Protein AF-A0AA35QXD5-F1 (afdb_monomer_lite)

Secondary structure (DSSP, 8-state):
-HHHHHTT------S--S-HHHHHTPPP-PBPSHHHHTTPPPPSSS--B--EEEE--SS--EEEETTEEEE--EEEE-GGG-----------SS----------S-HHHHHHHHHHHHHHHHHHHH--HHHHHHHHHHH----SHHHHHHHHHHHHHHHHHHHHHH-HHHHHHHTS--HHHHHHHHHHHHHHHHHHHHHHHHHHTT-

pLDDT: mean 84.8, std 16.17, range [37.16, 97.44]

Organism: Geodia barretti (NCBI:txid519541)

Foldseek 3Di:
DVVCVVVVHDDDDDPDDDDPVVVVPDDAFDADCVCVVVVHDADPPDGNGDQWDKDADPDFDWDQDPVGIDTPIDTDGDPVNPPPPPLDDPPPPDPDDDDPDDDDDCPVVVVLVSLLVVLLVQLLVLQDPVLLVVLCVVQPDDDDPVSLLVSLVSSLVVSQVVSCVVPVVSCVVNVHHDPVSSVVSSVSSSVSSVVVVVVVVVVVVVD

Radius of gyration: 24.98 Å; chains: 1; bounding box: 57×48×64 Å

Structure (mmCIF, N/CA/C/O backbone):
data_AF-A0AA35QXD5-F1
#
_entry.id   AF-A0AA35QXD5-F1
#
loop_
_atom_site.group_PDB
_atom_site.id
_atom_site.type_symbol
_atom_sit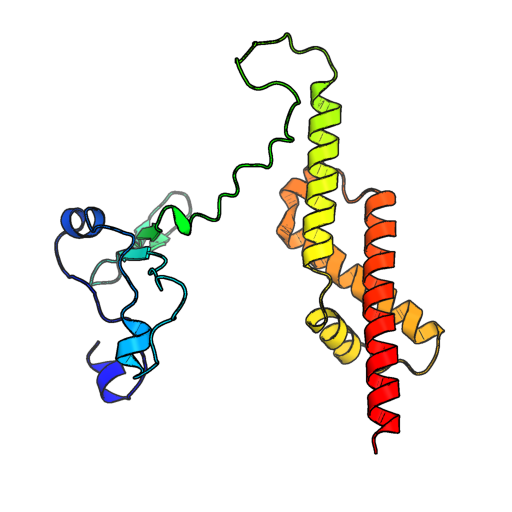e.label_atom_id
_atom_site.label_alt_id
_atom_site.label_comp_id
_atom_site.label_asym_id
_atom_site.label_entity_id
_atom_site.label_seq_id
_atom_site.pdbx_PDB_ins_code
_atom_site.Cartn_x
_atom_site.Cartn_y
_atom_site.Cartn_z
_atom_site.occupancy
_atom_site.B_iso_or_equiv
_atom_site.auth_seq_id
_atom_site.auth_comp_id
_atom_site.auth_asym_id
_atom_site.auth_atom_id
_atom_site.pdbx_PDB_model_num
ATOM 1 N N . MET A 1 1 ? -29.863 -1.097 -2.111 1.00 65.00 1 MET A N 1
ATOM 2 C CA . MET A 1 1 ? -29.350 -2.474 -2.298 1.00 65.00 1 MET A CA 1
ATOM 3 C C . MET A 1 1 ? -30.109 -3.272 -3.346 1.00 65.00 1 MET A C 1
ATOM 5 O O . MET A 1 1 ? -29.472 -4.048 -4.037 1.00 65.00 1 MET A O 1
ATOM 9 N N . GLN A 1 2 ? -31.410 -3.034 -3.548 1.00 82.94 2 GLN A N 1
ATOM 10 C CA . GLN A 1 2 ? -32.165 -3.667 -4.641 1.00 82.94 2 GLN A CA 1
ATOM 11 C C . GLN A 1 2 ? -31.579 -3.403 -6.041 1.00 82.94 2 GLN A C 1
ATOM 13 O O . GLN A 1 2 ? -31.716 -4.248 -6.913 1.00 82.94 2 GLN A O 1
ATOM 18 N N . LEU A 1 3 ? -30.895 -2.269 -6.249 1.00 91.62 3 LEU A N 1
ATOM 19 C CA . LEU A 1 3 ? -30.258 -1.941 -7.528 1.00 91.62 3 LEU A CA 1
ATOM 20 C C . LEU A 1 3 ? -29.199 -2.977 -7.937 1.00 91.62 3 LEU A C 1
ATOM 22 O O . LEU A 1 3 ? -29.366 -3.612 -8.967 1.00 91.62 3 LEU A O 1
ATOM 26 N N . PHE A 1 4 ? -28.161 -3.187 -7.118 1.00 92.31 4 PHE A N 1
ATOM 27 C CA . PHE A 1 4 ? -27.045 -4.087 -7.447 1.00 92.31 4 PHE A CA 1
ATOM 28 C C . PHE A 1 4 ? -27.492 -5.535 -7.658 1.00 92.31 4 PHE A C 1
ATOM 30 O O . PHE A 1 4 ? -27.064 -6.171 -8.613 1.00 92.31 4 PHE A O 1
ATOM 37 N N . SER A 1 5 ? -28.421 -6.018 -6.826 1.00 89.00 5 SER A N 1
ATOM 38 C CA . SER A 1 5 ? -29.005 -7.353 -6.983 1.00 89.00 5 SER A CA 1
ATOM 39 C C . SER A 1 5 ? -29.745 -7.517 -8.317 1.0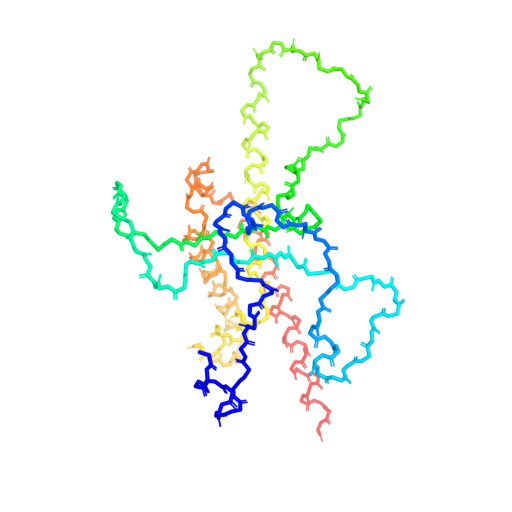0 89.00 5 SER A C 1
ATOM 41 O O . SER A 1 5 ? -29.612 -8.561 -8.945 1.00 89.00 5 SER A O 1
ATOM 43 N N . ARG A 1 6 ? -30.470 -6.492 -8.790 1.00 93.25 6 ARG A N 1
ATOM 44 C CA . ARG A 1 6 ? -31.187 -6.546 -10.077 1.00 93.25 6 ARG A CA 1
ATOM 45 C C . ARG A 1 6 ? -30.258 -6.580 -11.286 1.00 93.25 6 ARG A C 1
ATOM 47 O O . ARG A 1 6 ? -30.602 -7.201 -12.280 1.00 93.25 6 ARG A O 1
ATOM 54 N N . VAL A 1 7 ? -29.113 -5.905 -11.207 1.00 95.75 7 VAL A N 1
ATOM 55 C CA . VAL A 1 7 ? -28.142 -5.833 -12.312 1.00 95.75 7 VAL A CA 1
ATOM 56 C C . VAL A 1 7 ? -27.050 -6.905 -12.226 1.00 95.75 7 VAL A C 1
ATOM 58 O O . VAL A 1 7 ? -26.124 -6.888 -13.027 1.00 95.75 7 VAL A O 1
ATOM 61 N N . GLY A 1 8 ? -27.121 -7.814 -11.248 1.00 91.81 8 GLY A N 1
ATOM 62 C CA . GLY A 1 8 ? -26.118 -8.866 -11.056 1.00 91.81 8 GLY A CA 1
ATOM 63 C C . GLY A 1 8 ? -24.747 -8.358 -10.596 1.00 91.81 8 GLY A C 1
ATOM 64 O O . GLY A 1 8 ? -23.768 -9.095 -10.668 1.00 91.81 8 GLY A O 1
ATOM 65 N N . PHE A 1 9 ? -24.652 -7.116 -10.112 1.00 94.00 9 PHE A N 1
ATOM 66 C CA . PHE A 1 9 ? -23.398 -6.585 -9.581 1.00 94.00 9 PHE A CA 1
ATOM 67 C C . PHE A 1 9 ? -23.135 -7.135 -8.187 1.00 94.00 9 PHE A C 1
ATOM 69 O O . PHE A 1 9 ? -24.025 -7.159 -7.333 1.00 94.00 9 PHE A O 1
ATOM 76 N N . LEU A 1 10 ? -21.883 -7.507 -7.928 1.00 92.62 10 LEU A N 1
ATOM 77 C CA . LEU A 1 10 ? -21.443 -7.860 -6.589 1.00 92.62 10 LEU A CA 1
ATOM 78 C C . LEU A 1 10 ? -21.503 -6.633 -5.671 1.00 92.62 10 LEU A C 1
ATOM 80 O O . LEU A 1 10 ? -21.084 -5.536 -6.034 1.00 92.62 10 LEU A O 1
ATOM 84 N N . TYR A 1 11 ? -21.995 -6.829 -4.451 1.00 93.25 11 TYR A N 1
ATOM 85 C CA . TYR A 1 11 ? -22.021 -5.792 -3.428 1.00 93.25 11 TYR A CA 1
ATOM 86 C C . TYR A 1 11 ? -21.826 -6.380 -2.030 1.00 93.25 11 TYR A C 1
ATOM 88 O O . TYR A 1 11 ? -22.064 -7.568 -1.785 1.00 93.25 11 TYR A O 1
ATOM 96 N N . CYS A 1 12 ? -21.421 -5.516 -1.099 1.00 91.62 12 CYS A N 1
ATOM 97 C CA . CYS A 1 12 ? -21.333 -5.847 0.317 1.00 91.62 12 CYS A CA 1
ATOM 98 C C . CYS A 1 12 ? -22.734 -5.856 0.938 1.00 91.62 12 CYS A C 1
ATOM 100 O O . CYS A 1 12 ? -23.355 -4.804 1.115 1.00 91.62 12 CYS A O 1
ATOM 102 N N . GLU A 1 13 ? -23.228 -7.043 1.271 1.00 91.12 13 GLU A N 1
ATOM 103 C CA . GLU A 1 13 ? -24.460 -7.204 2.039 1.00 91.12 13 GLU A CA 1
ATOM 104 C C . GLU A 1 13 ? -24.243 -6.774 3.499 1.00 91.12 13 GLU A C 1
ATOM 106 O O . GLU A 1 13 ? -23.183 -7.045 4.071 1.00 91.12 13 GLU A O 1
ATOM 111 N N . PRO A 1 14 ? -25.215 -6.092 4.130 1.00 92.75 14 PRO A N 1
ATOM 112 C CA . PRO A 1 14 ? -25.112 -5.715 5.525 1.00 92.75 14 PRO A CA 1
ATOM 113 C C . PRO A 1 14 ? -25.150 -6.975 6.379 1.00 92.75 14 PRO A C 1
ATOM 115 O O . PRO A 1 14 ? -26.089 -7.763 6.311 1.00 92.75 14 PRO A O 1
ATOM 118 N N . LEU A 1 15 ? -24.143 -7.124 7.232 1.00 93.25 15 LEU A N 1
ATOM 119 C CA . LEU A 1 15 ? -24.097 -8.215 8.201 1.00 93.25 15 LEU A CA 1
ATOM 120 C C . LEU A 1 15 ? -25.205 -8.078 9.253 1.00 93.25 15 LEU A C 1
ATOM 122 O O . LEU A 1 15 ? -25.772 -9.072 9.696 1.00 93.25 15 LEU A O 1
ATOM 126 N N . LYS A 1 16 ? -25.500 -6.838 9.657 1.00 94.12 16 LYS A N 1
ATOM 127 C CA . LYS A 1 16 ? -26.530 -6.481 10.635 1.00 94.12 16 LYS A CA 1
ATOM 128 C C . LYS A 1 16 ? -26.966 -5.031 10.403 1.00 94.12 16 LYS A C 1
ATOM 130 O O . LYS A 1 16 ? -26.186 -4.219 9.905 1.00 94.12 16 LYS A O 1
ATOM 135 N N . ALA A 1 17 ? -28.199 -4.707 10.777 1.00 95.44 17 ALA A N 1
ATOM 136 C CA . ALA A 1 17 ? -28.695 -3.339 10.887 1.00 95.44 17 ALA A CA 1
ATOM 137 C C . ALA A 1 17 ? -29.253 -3.134 12.301 1.00 95.44 17 ALA A C 1
ATOM 139 O O . ALA A 1 17 ? -29.852 -4.048 12.865 1.00 95.44 17 ALA A O 1
ATOM 140 N N . GLY A 1 18 ? -29.028 -1.963 12.890 1.00 95.94 18 GLY A N 1
ATOM 141 C CA . GLY A 1 18 ? -29.432 -1.672 14.263 1.00 95.94 18 GLY A CA 1
ATOM 142 C C . GLY A 1 18 ? -28.901 -0.325 14.734 1.00 95.94 18 GLY A C 1
ATOM 143 O O . GLY A 1 18 ? -28.533 0.522 13.914 1.00 95.94 18 GLY A O 1
ATOM 144 N N . THR A 1 19 ? -28.853 -0.128 16.050 1.00 96.75 19 THR A N 1
ATOM 145 C CA . THR A 1 19 ? -28.294 1.099 16.625 1.00 96.75 19 THR A CA 1
ATOM 146 C C . THR A 1 19 ? -26.778 1.152 16.427 1.00 96.75 19 THR A C 1
ATOM 148 O O . THR A 1 19 ? -26.123 0.122 16.253 1.00 96.75 19 THR A O 1
ATOM 151 N N . LEU A 1 20 ? -26.194 2.356 16.466 1.00 94.56 20 LEU A N 1
ATOM 152 C CA . LEU A 1 20 ? -24.739 2.509 16.377 1.00 94.56 20 LEU A CA 1
ATOM 153 C C . LEU A 1 20 ? -24.029 1.695 17.467 1.00 94.56 20 LEU A C 1
ATOM 155 O O . LEU A 1 20 ? -23.042 1.027 17.172 1.00 94.56 20 LEU A O 1
ATOM 159 N N . GLN A 1 21 ? -24.567 1.705 18.689 1.00 96.00 21 GLN A N 1
ATOM 160 C CA . GLN A 1 21 ? -24.026 0.948 19.814 1.00 96.00 21 GLN A CA 1
ATOM 161 C C . GLN A 1 21 ? -23.975 -0.551 19.499 1.00 96.00 21 GLN A C 1
ATOM 163 O O . GLN A 1 21 ? -22.916 -1.160 19.618 1.00 96.00 21 GLN A O 1
ATOM 168 N N . ASP A 1 22 ? -25.071 -1.123 18.992 1.00 95.81 22 ASP A N 1
ATOM 169 C CA . ASP A 1 22 ? -25.120 -2.545 18.634 1.00 95.81 22 ASP A CA 1
ATOM 170 C C . ASP A 1 22 ? -24.097 -2.909 17.554 1.00 95.81 22 ASP A C 1
ATOM 172 O O . ASP A 1 22 ? -23.522 -3.997 17.579 1.00 95.81 22 ASP A O 1
ATOM 176 N N . MET A 1 23 ? -23.880 -2.016 16.582 1.00 95.69 23 MET A N 1
ATOM 177 C CA . MET A 1 23 ? -22.913 -2.244 15.504 1.00 95.69 23 MET A CA 1
ATOM 178 C C . MET A 1 23 ? -21.466 -2.128 16.004 1.00 95.69 23 MET A C 1
ATOM 180 O O . MET A 1 23 ? -20.589 -2.877 15.569 1.00 95.69 23 MET A O 1
ATOM 184 N N . LEU A 1 24 ? -21.199 -1.208 16.934 1.00 93.38 24 LEU A N 1
ATOM 185 C CA . LEU A 1 24 ? -19.887 -1.050 17.569 1.00 93.38 24 LEU A CA 1
ATOM 186 C C . LEU A 1 24 ? -19.576 -2.166 18.576 1.00 93.38 24 LEU A C 1
ATOM 188 O O . LEU A 1 24 ? -18.405 -2.404 18.861 1.00 93.38 24 LEU A O 1
ATOM 192 N N . SER A 1 25 ? -20.591 -2.880 19.060 1.00 94.06 25 SER A N 1
ATOM 193 C CA . SER A 1 25 ? -20.443 -4.059 19.919 1.00 94.06 25 SER A CA 1
ATOM 194 C C . SER A 1 25 ? -20.309 -5.380 19.153 1.00 94.06 25 SER A C 1
ATOM 196 O O . SER A 1 25 ? -20.164 -6.419 19.787 1.00 94.06 25 SER A O 1
ATOM 198 N N . LEU A 1 26 ? -20.324 -5.374 17.812 1.00 93.38 26 LEU A N 1
ATOM 199 C CA . LEU A 1 26 ? -20.110 -6.595 17.026 1.00 93.38 26 LEU A CA 1
ATOM 200 C C . LEU A 1 26 ? -18.746 -7.227 17.337 1.00 93.38 26 LEU A C 1
ATOM 202 O O . LEU A 1 26 ? -17.724 -6.527 17.360 1.00 93.38 26 LEU A O 1
ATOM 206 N N . GLU A 1 27 ? -18.744 -8.545 17.535 1.00 91.44 27 GLU A N 1
ATOM 207 C CA . GLU A 1 27 ? -17.528 -9.344 17.662 1.00 91.44 27 GLU A CA 1
ATOM 208 C C . GLU A 1 27 ? -16.760 -9.348 16.334 1.00 91.44 27 GLU A C 1
ATOM 210 O O . GLU A 1 27 ? -17.339 -9.454 15.250 1.00 91.44 27 GLU A O 1
ATOM 215 N N . LEU A 1 28 ? -15.443 -9.176 16.425 1.00 91.38 28 LEU A N 1
ATOM 216 C CA . LEU A 1 28 ? -14.523 -9.220 15.287 1.00 91.38 28 LEU A CA 1
ATOM 217 C C . LEU A 1 28 ? -13.831 -10.589 15.255 1.00 91.38 28 LEU A C 1
ATOM 219 O O . LEU A 1 28 ? -13.813 -11.287 16.265 1.00 91.38 28 LEU A O 1
ATOM 223 N N . GLY A 1 29 ? -13.241 -10.955 14.116 1.00 88.88 29 GLY A N 1
ATOM 224 C CA . GLY A 1 29 ? -12.541 -12.236 13.965 1.00 88.88 29 GLY A CA 1
ATOM 225 C C . GLY A 1 29 ? -13.437 -13.400 13.520 1.00 88.88 29 GLY A C 1
ATOM 226 O O . GLY A 1 29 ? -13.116 -14.559 13.766 1.00 88.88 29 GLY A O 1
ATOM 227 N N . PHE A 1 30 ? -14.572 -13.111 12.876 1.00 91.88 30 PHE A N 1
ATOM 228 C CA . PHE A 1 30 ? -15.417 -14.134 12.254 1.00 91.88 30 PHE A CA 1
ATOM 229 C C . PHE A 1 30 ? -14.852 -14.568 10.893 1.00 91.88 30 PHE A C 1
ATOM 231 O O . PHE A 1 30 ? -14.191 -13.791 10.205 1.00 91.88 30 PHE A O 1
ATOM 238 N N . GLU A 1 31 ? -15.137 -15.800 10.474 1.00 92.50 31 GLU A N 1
ATOM 239 C CA . GLU A 1 31 ? -14.736 -16.297 9.154 1.00 92.50 31 GLU A CA 1
ATOM 240 C C . GLU A 1 31 ? -15.521 -15.606 8.032 1.00 92.50 31 GLU A C 1
ATOM 242 O O . GLU A 1 31 ? -16.737 -15.400 8.121 1.00 92.50 31 GLU A O 1
ATOM 247 N N . THR A 1 32 ? -14.825 -15.229 6.958 1.00 92.31 32 THR A N 1
ATOM 248 C CA . THR A 1 32 ? -15.465 -14.575 5.820 1.00 92.31 32 THR A CA 1
ATOM 249 C C . THR A 1 32 ? -16.440 -15.517 5.118 1.00 92.31 32 THR A C 1
ATOM 251 O O . THR A 1 32 ? -16.161 -16.688 4.876 1.00 92.31 32 THR A O 1
ATOM 254 N N . LYS A 1 33 ? -17.599 -14.979 4.730 1.00 91.38 33 LYS A N 1
ATOM 255 C CA . LYS A 1 33 ? -18.617 -15.710 3.960 1.00 91.38 33 LYS A CA 1
ATOM 256 C C . LYS A 1 33 ? -18.382 -15.645 2.450 1.00 91.38 33 LYS A C 1
ATOM 258 O O . LYS A 1 33 ? -19.150 -16.234 1.693 1.00 91.38 33 LYS A O 1
ATOM 263 N N . LEU A 1 34 ? -17.353 -14.918 2.001 1.00 92.19 34 LEU A N 1
ATOM 264 C CA . LEU A 1 34 ? -17.072 -14.738 0.576 1.00 92.19 34 LEU A CA 1
ATOM 265 C C . LEU A 1 34 ? -16.792 -16.066 -0.150 1.00 92.19 34 LEU A C 1
ATOM 267 O O . LEU A 1 34 ? -17.423 -16.268 -1.182 1.00 92.19 34 LEU A O 1
ATOM 271 N N . PRO A 1 35 ? -15.961 -17.003 0.361 1.00 93.12 35 PRO A N 1
ATOM 272 C CA . PRO A 1 35 ? -15.708 -18.263 -0.343 1.00 93.12 35 PRO A CA 1
ATOM 273 C C . PRO A 1 35 ? -16.993 -19.055 -0.608 1.00 93.12 35 PRO A C 1
ATOM 275 O O . PRO A 1 35 ? -17.264 -19.425 -1.745 1.00 93.12 35 PRO A O 1
ATOM 278 N N . VAL A 1 36 ? -17.844 -19.200 0.415 1.00 91.69 36 VAL A N 1
ATOM 279 C CA . VAL A 1 36 ? -19.146 -19.878 0.302 1.00 91.69 36 VAL A CA 1
ATOM 280 C C . VAL A 1 36 ? -20.050 -19.173 -0.709 1.00 91.69 36 VAL A C 1
ATOM 282 O O . VAL A 1 36 ? -20.675 -19.828 -1.536 1.00 91.69 36 VAL A O 1
ATOM 285 N N . LYS A 1 37 ? -20.087 -17.834 -0.694 1.00 90.50 37 LYS A N 1
ATOM 286 C CA . LYS A 1 37 ? -20.891 -17.037 -1.634 1.00 90.50 37 LYS A CA 1
ATOM 287 C C . LYS A 1 37 ? -20.481 -17.241 -3.100 1.00 90.50 37 LYS A C 1
ATOM 289 O O . LYS A 1 37 ? -21.322 -17.091 -3.981 1.00 90.50 37 LYS A O 1
ATOM 294 N N . PHE A 1 38 ? -19.221 -17.584 -3.357 1.00 92.06 38 PHE A N 1
ATOM 295 C CA . PHE A 1 38 ? -18.688 -17.830 -4.700 1.00 92.06 38 PHE A CA 1
ATOM 296 C C . PHE A 1 38 ? -18.511 -19.315 -5.036 1.00 92.06 38 PHE A C 1
ATOM 298 O O . PHE A 1 38 ? -17.895 -19.624 -6.051 1.00 92.06 38 PHE A O 1
ATOM 305 N N . ASN A 1 39 ? -19.040 -20.231 -4.214 1.00 94.56 39 ASN A N 1
ATOM 306 C CA . ASN A 1 39 ? -18.825 -21.677 -4.357 1.00 94.56 39 ASN A CA 1
ATOM 307 C C . ASN A 1 39 ? -17.333 -22.063 -4.439 1.00 94.56 39 ASN A C 1
ATOM 309 O O . ASN A 1 39 ? -16.960 -22.997 -5.145 1.00 94.56 39 ASN A O 1
ATOM 313 N N . LEU A 1 40 ? -16.472 -21.333 -3.727 1.00 94.06 40 LEU A N 1
ATOM 314 C CA . LEU A 1 40 ? -15.042 -21.617 -3.635 1.00 94.06 40 LEU A CA 1
ATOM 315 C C . LEU A 1 40 ? -14.761 -22.569 -2.463 1.00 94.06 40 LEU A C 1
ATOM 317 O O . LEU A 1 40 ? -15.423 -22.467 -1.423 1.00 94.06 40 LEU A O 1
ATOM 321 N N . PRO A 1 41 ? -13.767 -23.467 -2.590 1.00 91.00 41 PRO A N 1
ATOM 322 C CA . PRO A 1 41 ? -13.382 -24.351 -1.500 1.00 91.00 41 PRO A CA 1
ATOM 323 C C . PRO A 1 41 ? -12.820 -23.552 -0.308 1.00 91.00 41 PRO A C 1
ATOM 325 O O . PRO A 1 41 ? -12.204 -22.497 -0.498 1.00 91.00 41 PRO A O 1
ATOM 328 N N . PRO A 1 42 ? -13.013 -24.036 0.932 1.00 88.31 42 PRO A N 1
ATOM 329 C CA . PRO A 1 42 ? -12.372 -23.447 2.099 1.00 88.31 42 PRO A CA 1
ATOM 330 C C . PRO A 1 42 ? -10.848 -23.628 2.036 1.00 88.31 42 PRO A C 1
ATOM 332 O O . PRO A 1 42 ? -10.340 -24.558 1.411 1.00 88.31 42 PRO A O 1
ATOM 335 N N . LEU A 1 43 ? -10.111 -22.745 2.710 1.00 87.50 43 LEU A N 1
ATOM 336 C CA . LEU A 1 43 ? -8.659 -22.874 2.836 1.00 87.50 43 LEU A CA 1
ATOM 337 C C . LEU A 1 43 ? -8.339 -24.029 3.798 1.00 87.50 43 LEU A C 1
ATOM 339 O O . LEU A 1 43 ? -8.818 -24.024 4.929 1.00 87.50 43 LEU A O 1
ATOM 343 N N . ALA A 1 44 ? -7.541 -25.001 3.350 1.00 82.12 44 ALA A N 1
ATOM 344 C CA . ALA A 1 44 ? -7.248 -26.221 4.110 1.00 82.12 44 ALA A CA 1
ATOM 345 C C . ALA A 1 44 ? -6.443 -25.952 5.396 1.00 82.12 44 ALA A C 1
ATOM 347 O O . ALA A 1 44 ? -6.751 -26.505 6.448 1.00 82.12 44 ALA A O 1
ATOM 348 N N . ASP A 1 45 ? -5.456 -25.054 5.322 1.00 84.06 45 ASP A N 1
ATOM 349 C CA . ASP A 1 45 ? -4.427 -24.924 6.364 1.00 84.06 45 ASP A CA 1
ATOM 350 C C . ASP A 1 45 ? -4.650 -23.744 7.321 1.00 84.06 45 ASP A C 1
ATOM 352 O O . ASP A 1 45 ? -3.890 -23.547 8.271 1.00 84.06 45 ASP A O 1
ATOM 356 N N . ARG A 1 46 ? -5.668 -22.908 7.076 1.00 83.69 46 ARG A N 1
ATOM 357 C CA . ARG A 1 46 ? -5.915 -21.706 7.884 1.00 83.69 46 ARG A CA 1
ATOM 358 C C . ARG A 1 46 ? -7.363 -21.245 7.846 1.00 83.69 46 ARG A C 1
ATOM 360 O O . ARG A 1 46 ? -8.035 -21.331 6.822 1.00 83.69 46 ARG A O 1
ATOM 367 N N . LYS A 1 47 ? -7.803 -20.634 8.948 1.00 87.69 47 LYS A N 1
ATOM 368 C CA . LYS A 1 47 ? -9.082 -19.918 8.997 1.00 87.69 47 LYS A CA 1
ATOM 369 C C . LYS A 1 47 ? -9.017 -18.682 8.104 1.00 87.69 47 LYS A C 1
ATOM 371 O O . LYS A 1 47 ? -8.101 -17.870 8.228 1.00 87.69 47 LYS A O 1
ATOM 376 N N . ASN A 1 48 ? -9.994 -18.533 7.213 1.00 91.62 48 ASN A N 1
ATOM 377 C CA . ASN A 1 48 ? -10.132 -17.345 6.374 1.00 91.62 48 ASN A CA 1
ATOM 378 C C . ASN A 1 48 ? -10.892 -16.259 7.149 1.00 91.62 48 ASN A C 1
ATOM 380 O O . ASN A 1 48 ? -12.084 -16.031 6.935 1.00 91.62 48 ASN A O 1
ATOM 384 N N . THR A 1 49 ? -10.228 -15.661 8.134 1.00 92.75 49 THR A N 1
ATOM 385 C CA . THR A 1 49 ? -10.833 -14.654 9.009 1.00 92.75 49 THR A CA 1
ATOM 386 C C . THR A 1 49 ? -11.079 -13.354 8.246 1.00 92.75 49 THR A C 1
ATOM 388 O O . THR A 1 49 ? -10.233 -12.899 7.480 1.00 92.75 49 THR A O 1
ATOM 391 N N . ALA A 1 50 ? -12.246 -12.741 8.438 1.00 93.00 50 ALA A N 1
ATOM 392 C CA . ALA A 1 50 ? -12.542 -11.434 7.873 1.00 93.00 50 ALA A CA 1
ATOM 393 C C . ALA A 1 50 ? -11.705 -10.347 8.565 1.00 93.00 50 ALA A C 1
ATOM 395 O O . ALA A 1 50 ? -11.631 -10.299 9.792 1.00 93.00 50 ALA A O 1
ATOM 396 N N . GLU A 1 51 ? -11.150 -9.423 7.777 1.00 94.12 51 GLU A N 1
ATOM 397 C CA . GLU A 1 51 ? -10.322 -8.318 8.276 1.00 94.12 51 GLU A CA 1
ATOM 398 C C . GLU A 1 51 ? -11.042 -7.469 9.334 1.00 94.12 51 GLU A C 1
ATOM 400 O O . GLU A 1 51 ? -10.453 -7.008 10.315 1.00 94.12 51 GLU A O 1
ATOM 405 N N . GLY A 1 52 ? -12.342 -7.248 9.137 1.00 94.06 52 GLY A N 1
ATOM 406 C CA . GLY A 1 52 ? -13.135 -6.403 10.006 1.00 94.06 52 GLY A CA 1
ATOM 407 C C . GLY A 1 52 ? -14.513 -6.072 9.457 1.00 94.06 52 GLY A C 1
ATOM 408 O O . GLY A 1 52 ? -15.027 -6.713 8.541 1.00 94.06 52 GLY A O 1
ATOM 409 N N . VAL A 1 53 ? -15.114 -5.034 10.033 1.00 95.56 53 VAL A N 1
ATOM 410 C CA . VAL A 1 53 ? -16.429 -4.519 9.648 1.00 95.56 53 VAL A CA 1
ATOM 411 C C . VAL A 1 53 ? -16.379 -3.023 9.379 1.00 95.56 53 VAL A C 1
ATOM 413 O O . VAL A 1 53 ? -15.639 -2.263 10.012 1.00 95.56 53 VAL A O 1
ATOM 416 N N . VAL A 1 54 ? -17.225 -2.593 8.449 1.00 96.00 54 VAL A N 1
ATOM 417 C CA . VAL A 1 54 ? -17.492 -1.183 8.178 1.00 96.00 54 VAL A CA 1
ATOM 418 C C . VAL A 1 54 ? -18.889 -0.862 8.686 1.00 96.00 54 VAL A C 1
ATOM 420 O O . VAL A 1 54 ? -19.871 -1.451 8.240 1.00 96.00 54 VAL A O 1
ATOM 423 N N . VAL A 1 55 ? -18.979 0.092 9.607 1.00 96.44 55 VAL A N 1
ATOM 424 C CA . VAL A 1 55 ? -20.239 0.591 10.156 1.00 96.44 55 VAL A CA 1
ATOM 425 C C . VAL A 1 55 ? -20.513 1.958 9.548 1.00 96.44 55 VAL A C 1
ATOM 427 O O . VAL A 1 55 ? -19.710 2.883 9.681 1.00 96.44 55 VAL A O 1
ATOM 430 N N . LYS A 1 56 ? -21.654 2.093 8.874 1.00 95.69 56 LYS A N 1
ATOM 431 C CA . LYS A 1 56 ? -22.111 3.360 8.299 1.00 95.69 56 LYS A CA 1
ATOM 432 C C . LYS A 1 56 ? -23.610 3.558 8.538 1.00 95.69 56 LYS A C 1
ATOM 434 O O . LYS A 1 56 ? -24.335 2.563 8.610 1.00 95.69 56 LYS A O 1
ATOM 439 N N . PRO A 1 57 ? -24.099 4.804 8.614 1.00 95.56 57 PRO A N 1
ATOM 440 C CA . PRO A 1 57 ? -25.529 5.065 8.660 1.00 95.56 57 PRO A CA 1
ATOM 441 C C . PRO A 1 57 ? -26.224 4.637 7.355 1.00 95.56 57 PRO A C 1
ATOM 443 O O . PRO A 1 57 ? -25.621 4.632 6.280 1.00 95.56 57 PRO A O 1
ATOM 446 N N . LEU A 1 58 ? -27.512 4.283 7.443 1.00 93.06 58 LEU A N 1
ATOM 447 C CA . LEU A 1 58 ? -28.316 3.872 6.280 1.00 93.06 58 LEU A CA 1
ATOM 448 C C . LEU A 1 58 ? -28.480 5.000 5.254 1.00 93.06 58 LEU A C 1
ATOM 450 O O . LEU A 1 58 ? -28.473 4.753 4.049 1.00 93.06 58 LEU A O 1
ATOM 454 N N . LYS A 1 59 ? -28.625 6.234 5.741 1.00 93.06 59 LYS A N 1
ATOM 455 C CA . LYS A 1 59 ? -28.606 7.452 4.930 1.00 93.06 59 LYS A CA 1
ATOM 456 C C . LYS A 1 59 ? -27.219 8.061 5.049 1.00 93.06 59 LYS A C 1
ATOM 458 O O . LYS A 1 59 ? -26.711 8.163 6.155 1.00 93.06 59 LYS A O 1
ATOM 463 N N . ASN A 1 60 ? -26.609 8.453 3.936 1.00 91.75 60 ASN A N 1
ATOM 464 C CA . ASN A 1 60 ? -25.291 9.079 3.986 1.00 91.75 60 ASN A CA 1
ATOM 465 C C . ASN A 1 60 ? -25.367 10.358 4.831 1.00 91.75 60 ASN A C 1
ATOM 467 O O . ASN A 1 60 ? -26.067 11.298 4.464 1.00 91.75 60 ASN A O 1
ATOM 471 N N . THR A 1 61 ? -24.642 10.370 5.947 1.00 93.62 61 THR A N 1
ATOM 472 C CA . THR A 1 61 ? -24.545 11.518 6.850 1.00 93.62 61 THR A CA 1
ATOM 473 C C . THR A 1 61 ? -23.143 12.099 6.762 1.00 93.62 61 THR A C 1
ATOM 475 O O . THR A 1 61 ? -22.150 11.362 6.743 1.00 93.62 61 THR A O 1
ATOM 478 N N . VAL A 1 62 ? -23.074 13.425 6.719 1.00 94.50 62 VAL A N 1
ATOM 479 C CA . VAL A 1 62 ? -21.838 14.204 6.728 1.00 94.50 62 VAL A CA 1
ATOM 480 C C . VAL A 1 62 ? -21.837 15.058 7.991 1.00 94.50 62 VAL A C 1
ATOM 482 O O . VAL A 1 62 ? -22.884 15.568 8.385 1.00 94.50 62 VAL A O 1
ATOM 485 N N . LEU A 1 63 ? -20.685 15.156 8.647 1.00 91.94 63 LEU A N 1
ATOM 486 C CA . LEU A 1 63 ? -20.459 16.015 9.803 1.00 91.94 63 LEU A CA 1
ATOM 487 C C . LEU A 1 63 ? -19.459 17.097 9.429 1.00 91.94 63 LEU A C 1
ATOM 489 O O . LEU A 1 63 ? -18.395 16.792 8.888 1.00 91.94 63 LEU A O 1
ATOM 493 N N . ASP A 1 64 ? -19.773 18.338 9.772 1.00 94.06 64 ASP A N 1
ATOM 494 C CA . ASP A 1 64 ? -18.824 19.433 9.646 1.00 94.06 64 ASP A CA 1
ATOM 495 C C . ASP A 1 64 ? -17.800 19.343 10.776 1.00 94.06 64 ASP A C 1
ATOM 497 O O . ASP A 1 64 ? -18.127 19.382 11.963 1.00 94.06 64 ASP A O 1
ATOM 501 N N . THR A 1 65 ? -16.537 19.174 10.401 1.00 91.06 65 THR A N 1
ATOM 502 C CA . THR A 1 65 ? -15.415 19.118 11.339 1.00 91.06 65 THR A CA 1
ATOM 503 C C . THR A 1 65 ? -14.483 20.300 11.102 1.00 91.06 65 THR A C 1
ATOM 505 O O . THR A 1 65 ? -14.554 20.974 10.076 1.00 91.06 65 THR A O 1
ATOM 508 N N . ARG A 1 66 ? -13.526 20.523 12.011 1.00 88.12 66 ARG A N 1
ATOM 509 C CA . ARG A 1 66 ? -12.467 21.534 11.813 1.00 88.12 66 ARG A CA 1
ATOM 510 C C . ARG A 1 66 ? -11.635 21.302 10.543 1.00 88.12 66 ARG A C 1
ATOM 512 O O . ARG A 1 66 ? -11.006 22.232 10.063 1.00 88.12 66 ARG A O 1
ATOM 519 N N . LYS A 1 67 ? -11.626 20.072 10.015 1.00 85.88 67 LYS A N 1
ATOM 520 C CA . LYS A 1 67 ? -10.938 19.676 8.776 1.00 85.88 67 LYS A CA 1
ATOM 521 C C . LYS A 1 67 ? -11.874 19.674 7.555 1.00 85.88 67 LYS A C 1
ATOM 523 O O . LYS A 1 67 ? -11.523 19.113 6.524 1.00 85.88 67 LYS A O 1
ATOM 528 N N . GLY A 1 68 ? -13.072 20.249 7.685 1.00 92.50 68 GLY A N 1
ATOM 529 C CA . GLY A 1 68 ? -14.112 20.248 6.660 1.00 92.50 68 GLY A CA 1
ATOM 530 C C . GLY A 1 68 ? -15.153 19.130 6.827 1.00 92.50 68 GLY A C 1
ATOM 531 O O . GLY A 1 68 ? -15.154 18.415 7.840 1.00 92.50 68 GLY A O 1
ATOM 532 N N . PRO A 1 69 ? -16.066 18.987 5.853 1.00 93.50 69 PRO A N 1
ATOM 533 C CA . PRO A 1 69 ? -17.140 18.001 5.885 1.00 93.50 69 PRO A CA 1
ATOM 534 C C . PRO A 1 69 ? -16.591 16.573 5.769 1.00 93.50 69 PRO A C 1
ATOM 536 O O . PRO A 1 69 ? -15.942 16.211 4.787 1.00 93.50 69 PRO A O 1
ATOM 539 N N . GLN A 1 70 ? -16.881 15.730 6.759 1.00 92.75 70 GLN A N 1
ATOM 540 C CA . GLN A 1 70 ? -16.442 14.335 6.806 1.00 92.75 70 GLN A CA 1
ATOM 541 C C . GLN A 1 70 ? -17.622 13.367 6.826 1.00 92.75 70 GLN A C 1
ATOM 543 O O . GLN A 1 70 ? -18.640 13.593 7.476 1.00 92.75 70 GLN A O 1
ATOM 548 N N . ARG A 1 71 ? -17.481 12.244 6.116 1.00 94.25 71 ARG A N 1
ATOM 549 C CA . ARG A 1 71 ? -18.499 11.185 6.092 1.00 94.25 71 ARG A CA 1
ATOM 550 C C . ARG A 1 71 ? -18.487 10.413 7.406 1.00 94.25 71 ARG A C 1
ATOM 552 O O . ARG A 1 71 ? -17.426 10.012 7.879 1.00 94.25 71 ARG A O 1
ATOM 559 N N . VAL A 1 72 ? -19.671 10.123 7.940 1.00 94.50 72 VAL A N 1
ATOM 560 C CA . VAL A 1 72 ? -19.814 9.269 9.125 1.00 94.50 72 VAL A CA 1
ATOM 561 C C . VAL A 1 72 ? -19.631 7.811 8.717 1.00 94.50 72 VAL A C 1
ATOM 563 O O . VAL A 1 72 ? -20.555 7.159 8.230 1.00 94.50 72 VAL A O 1
ATOM 566 N N . ILE A 1 73 ? -18.417 7.300 8.886 1.00 95.25 73 ILE A N 1
ATOM 567 C CA . ILE A 1 73 ? -18.062 5.912 8.602 1.00 95.25 73 ILE A CA 1
ATOM 568 C C . ILE A 1 73 ? -17.031 5.435 9.620 1.00 95.25 73 ILE A C 1
ATOM 570 O O . ILE A 1 73 ? -16.025 6.097 9.858 1.00 95.25 73 ILE A O 1
ATOM 574 N N . PHE A 1 74 ? -17.269 4.267 10.207 1.00 93.88 74 PHE A N 1
ATOM 575 C CA . PHE A 1 74 ? -16.364 3.650 11.169 1.00 93.88 74 PHE A CA 1
ATOM 576 C C . PHE A 1 74 ? -15.834 2.345 10.589 1.00 93.88 74 PHE A C 1
ATOM 578 O O . PHE A 1 74 ? -16.603 1.502 10.129 1.00 93.88 74 PHE A O 1
ATOM 585 N N . LYS A 1 75 ? -14.516 2.165 10.622 1.00 93.94 75 LYS A N 1
ATOM 586 C CA . LYS A 1 75 ? -13.856 0.909 10.257 1.00 93.94 75 LYS A CA 1
ATOM 587 C C . LYS A 1 75 ? -13.354 0.256 11.540 1.00 93.94 75 LYS A C 1
ATOM 589 O O . LYS A 1 75 ? -12.641 0.897 12.306 1.00 93.94 75 LYS A O 1
ATOM 594 N N . ARG A 1 76 ? -13.726 -0.998 11.784 1.00 93.31 76 ARG A N 1
ATOM 595 C CA . ARG A 1 76 ? -13.243 -1.789 12.924 1.00 93.31 76 ARG A CA 1
ATOM 596 C C . ARG A 1 76 ? -12.542 -3.026 12.385 1.00 93.31 76 ARG A C 1
ATOM 598 O O . ARG A 1 76 ? -13.204 -3.855 11.773 1.00 93.31 76 ARG A O 1
ATOM 605 N N . LYS A 1 77 ? -11.230 -3.132 12.598 1.00 92.19 77 LYS A N 1
ATOM 606 C CA . LYS A 1 77 ? -10.405 -4.267 12.158 1.00 92.19 77 LYS A CA 1
ATOM 607 C C . LYS A 1 77 ? -10.065 -5.187 13.333 1.00 92.19 77 LYS A C 1
ATOM 609 O O . LYS A 1 77 ? -9.936 -4.708 14.463 1.00 92.19 77 LYS A O 1
ATOM 614 N N . GLY A 1 78 ? -9.946 -6.487 13.069 1.00 88.31 78 GLY A N 1
ATOM 615 C CA . GLY A 1 78 ? -9.449 -7.478 14.026 1.00 88.31 78 GLY A CA 1
ATOM 616 C C . GLY A 1 78 ? -8.006 -7.186 14.448 1.00 88.31 78 GLY A C 1
ATOM 617 O O . GLY A 1 78 ? -7.280 -6.462 13.765 1.00 88.31 78 GLY A O 1
ATOM 618 N N . LYS A 1 79 ? -7.578 -7.732 15.593 1.00 86.69 79 LYS A N 1
ATOM 619 C CA . LYS A 1 79 ? -6.206 -7.515 16.090 1.00 86.69 79 LYS A CA 1
ATOM 620 C C . LYS A 1 79 ? -5.177 -8.184 15.184 1.00 86.69 79 LYS A C 1
ATOM 622 O O . LYS A 1 79 ? -4.114 -7.611 14.982 1.00 86.69 79 LYS A O 1
ATOM 627 N N . GLU A 1 80 ? -5.506 -9.349 14.630 1.00 82.94 80 GLU A N 1
ATOM 628 C CA . GLU A 1 80 ? -4.637 -10.091 13.715 1.00 82.94 80 GLU A CA 1
ATOM 629 C C . GLU A 1 80 ? -4.384 -9.370 12.378 1.00 82.94 80 GLU A C 1
ATOM 631 O O . GLU A 1 80 ? -3.370 -9.626 11.743 1.00 82.94 80 GLU A O 1
ATOM 636 N N . PHE A 1 81 ? -5.246 -8.418 11.999 1.00 80.56 81 PHE A N 1
ATOM 637 C CA . PHE A 1 81 ? -5.110 -7.587 10.793 1.00 80.56 81 PHE A CA 1
ATOM 638 C C . PHE A 1 81 ? -4.637 -6.160 11.089 1.00 80.56 81 PHE A C 1
ATOM 640 O O . PHE A 1 81 ? -4.638 -5.296 10.211 1.00 80.56 81 PHE A O 1
ATOM 647 N N . ASN A 1 82 ? -4.283 -5.859 12.340 1.00 75.06 82 ASN A N 1
ATOM 648 C CA . ASN A 1 82 ? -3.756 -4.549 12.674 1.00 75.06 82 ASN A CA 1
ATOM 649 C C . ASN A 1 82 ? -2.300 -4.466 12.201 1.00 75.06 82 ASN A C 1
ATOM 651 O O . ASN A 1 82 ? -1.383 -4.855 12.919 1.00 75.06 82 ASN A O 1
ATOM 655 N N . GLU A 1 83 ? -2.103 -3.921 11.001 1.00 59.31 83 GLU A N 1
ATOM 656 C CA . GLU A 1 83 ? -0.801 -3.654 10.369 1.00 59.31 83 GLU A CA 1
ATOM 657 C C . GLU A 1 83 ? 0.074 -2.649 11.124 1.00 59.31 83 GLU A C 1
ATOM 659 O O . GLU A 1 83 ? 1.162 -2.319 10.657 1.00 59.31 83 GLU A O 1
ATOM 664 N N . ARG A 1 84 ? -0.329 -2.195 12.321 1.00 55.38 84 ARG A N 1
ATOM 665 C CA . ARG A 1 84 ? 0.638 -1.691 13.296 1.00 55.38 84 ARG A CA 1
ATOM 666 C C . ARG A 1 84 ? 1.572 -2.839 13.672 1.00 55.38 84 ARG A C 1
ATOM 668 O O . ARG A 1 84 ? 1.452 -3.436 14.744 1.00 55.38 84 ARG A O 1
ATOM 675 N N . ARG A 1 85 ? 2.539 -3.107 12.785 1.00 50.34 85 ARG A N 1
ATOM 676 C CA . ARG A 1 85 ? 3.838 -3.665 13.123 1.00 50.34 85 ARG A CA 1
ATOM 677 C C . ARG A 1 85 ? 4.206 -2.965 14.420 1.00 50.34 85 ARG A C 1
ATOM 679 O O . ARG A 1 85 ? 4.208 -1.733 14.485 1.00 50.34 85 ARG A O 1
ATOM 686 N N . LYS A 1 86 ? 4.422 -3.731 15.493 1.00 51.91 86 LYS A N 1
ATOM 687 C CA . LYS A 1 86 ? 5.156 -3.160 16.622 1.00 51.91 86 LYS A CA 1
ATOM 688 C C . LYS A 1 86 ? 6.386 -2.517 15.975 1.00 51.91 86 LYS A C 1
ATOM 690 O O . LYS A 1 86 ? 7.000 -3.226 15.171 1.00 51.91 86 LYS A O 1
ATOM 695 N N . PRO A 1 87 ? 6.686 -1.226 16.224 1.00 48.09 87 PRO A N 1
ATOM 696 C CA . PRO A 1 87 ? 7.944 -0.669 15.752 1.00 48.09 87 PRO A CA 1
ATOM 697 C C . PRO A 1 87 ? 8.997 -1.695 16.128 1.00 48.09 87 PRO A C 1
ATOM 699 O O . PRO A 1 87 ? 8.972 -2.200 17.258 1.00 48.09 87 PRO A O 1
ATOM 702 N N . TRP A 1 88 ? 9.761 -2.141 15.135 1.00 50.22 88 TRP A N 1
ATOM 703 C CA . TRP A 1 88 ? 10.763 -3.156 15.368 1.00 50.22 88 TRP A CA 1
ATOM 704 C C . TRP A 1 88 ? 11.654 -2.614 16.481 1.00 50.22 88 TRP A C 1
ATOM 706 O O . TRP A 1 88 ? 12.297 -1.578 16.343 1.00 50.22 88 TRP A O 1
ATOM 716 N N . VAL A 1 89 ? 11.563 -3.248 17.645 1.00 56.50 89 VAL A N 1
ATOM 717 C CA . VAL A 1 89 ? 12.491 -3.008 18.734 1.00 56.50 89 VAL A CA 1
ATOM 718 C C . VAL A 1 89 ? 13.568 -4.047 18.477 1.00 56.50 89 VAL A C 1
ATOM 720 O O . VAL A 1 89 ? 13.228 -5.238 18.515 1.00 56.50 89 VAL A O 1
ATOM 723 N N . PRO A 1 90 ? 14.816 -3.647 18.173 1.00 47.12 90 PRO A N 1
ATOM 724 C CA . PRO A 1 90 ? 15.905 -4.601 18.088 1.00 47.12 90 PRO A CA 1
ATOM 725 C C . PRO A 1 90 ? 15.857 -5.480 19.336 1.00 47.12 90 PRO A C 1
ATOM 727 O O . PRO A 1 90 ? 15.577 -4.955 20.422 1.00 47.12 90 PRO A O 1
ATOM 730 N N . PRO A 1 91 ? 16.084 -6.799 19.230 1.00 47.25 91 PRO A N 1
ATOM 731 C CA . PRO A 1 91 ? 16.247 -7.622 20.410 1.00 47.25 91 PRO A CA 1
ATOM 732 C C . PRO A 1 91 ? 17.473 -7.091 21.150 1.00 47.25 91 PRO A C 1
ATOM 734 O O . PRO A 1 91 ? 18.606 -7.463 20.861 1.00 47.25 91 PRO A O 1
ATOM 737 N N . THR A 1 92 ? 17.261 -6.181 22.102 1.00 47.91 92 THR A N 1
ATOM 738 C CA . THR A 1 92 ? 18.268 -5.891 23.104 1.00 47.91 92 THR A CA 1
ATOM 739 C C . THR A 1 92 ? 18.497 -7.222 23.789 1.00 47.91 92 THR A C 1
ATOM 741 O O . THR A 1 92 ? 17.559 -7.793 24.355 1.00 47.91 92 THR A O 1
ATOM 744 N N . SER A 1 93 ? 19.712 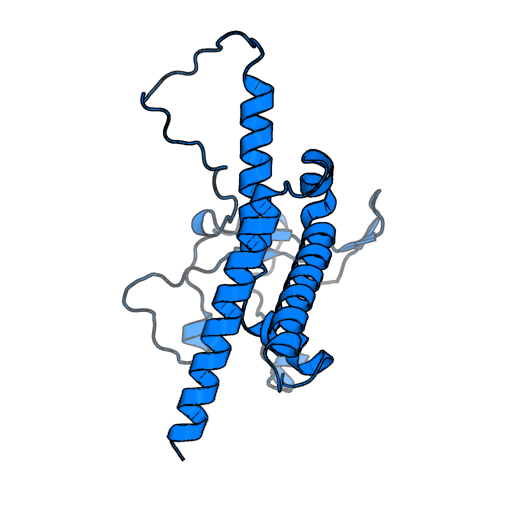-7.745 23.665 1.00 40.00 93 SER A N 1
ATOM 745 C CA . SER A 1 93 ? 20.213 -8.828 24.494 1.00 40.00 93 SER A CA 1
ATOM 746 C C . SER A 1 93 ? 20.058 -8.376 25.940 1.00 40.00 93 SER A C 1
ATOM 748 O O . SER A 1 93 ? 20.860 -7.579 26.406 1.00 40.00 93 SER A O 1
ATOM 750 N N . ASP A 1 94 ? 18.919 -8.709 26.540 1.00 40.47 94 ASP A N 1
ATOM 751 C CA . ASP A 1 94 ? 18.634 -8.814 27.968 1.00 40.47 94 ASP A CA 1
ATOM 752 C C . ASP A 1 94 ? 17.126 -8.662 28.161 1.00 40.47 94 ASP A C 1
ATOM 754 O O . ASP A 1 94 ? 16.547 -7.571 28.181 1.00 40.47 94 ASP A O 1
ATOM 758 N N . GLY A 1 95 ? 16.463 -9.808 28.303 1.00 43.66 95 GLY A N 1
ATOM 759 C CA . GLY A 1 95 ? 15.096 -9.858 28.777 1.00 43.66 95 GLY A CA 1
ATOM 760 C C . GLY A 1 95 ? 14.982 -9.155 30.130 1.00 43.66 95 GLY A C 1
ATOM 761 O O . GLY A 1 95 ? 15.501 -9.622 31.138 1.00 43.66 95 GLY A O 1
ATOM 762 N N . GLY A 1 96 ? 14.222 -8.065 30.166 1.00 41.09 96 GLY A N 1
ATOM 763 C CA . GLY A 1 96 ? 13.597 -7.594 31.392 1.00 41.09 96 GLY A CA 1
ATOM 764 C C . GLY A 1 96 ? 14.089 -6.256 31.938 1.00 41.09 96 GLY A C 1
ATOM 765 O O . GLY A 1 96 ? 15.266 -6.007 32.165 1.00 41.09 96 GLY A O 1
ATOM 766 N N . LYS A 1 97 ? 13.075 -5.472 32.320 1.00 37.16 97 LYS A N 1
ATOM 767 C CA . LYS A 1 97 ? 13.097 -4.317 33.226 1.00 37.16 97 LYS A CA 1
ATOM 768 C C . LYS A 1 97 ? 13.592 -3.010 32.609 1.00 37.16 97 LYS A C 1
ATOM 770 O O . LYS A 1 97 ? 14.770 -2.677 32.615 1.00 37.16 97 LYS A O 1
ATOM 775 N N . SER A 1 98 ? 12.588 -2.210 32.234 1.00 45.44 98 SER A N 1
ATOM 776 C CA . SER A 1 98 ? 12.562 -0.745 32.288 1.00 45.44 98 SER A CA 1
ATOM 777 C C . SER A 1 98 ? 13.528 -0.190 33.344 1.00 45.44 98 SER A C 1
ATOM 779 O O . SER A 1 98 ? 13.175 -0.004 34.512 1.00 45.44 98 SER A O 1
ATOM 781 N N . ARG A 1 99 ? 14.749 0.128 32.920 1.00 43.47 99 ARG A N 1
ATOM 782 C CA . ARG A 1 99 ? 15.617 1.074 33.607 1.00 43.47 99 ARG A CA 1
ATOM 783 C C . ARG A 1 99 ? 15.501 2.379 32.840 1.00 43.47 99 ARG A C 1
ATOM 785 O O . ARG A 1 99 ? 16.046 2.506 31.751 1.00 43.47 99 ARG A O 1
ATOM 792 N N . LYS A 1 100 ? 14.807 3.353 33.440 1.00 48.88 100 LYS A N 1
ATOM 793 C CA . LYS A 1 100 ? 15.007 4.781 33.163 1.00 48.88 100 LYS A CA 1
ATOM 794 C C . LYS A 1 100 ? 16.505 5.060 33.317 1.00 48.88 100 LYS A C 1
ATOM 796 O O . LYS A 1 100 ? 16.975 5.296 34.428 1.00 48.88 100 LYS A O 1
ATOM 801 N N . LYS A 1 101 ? 17.273 4.942 32.236 1.00 42.28 101 LYS A N 1
ATOM 802 C CA . LYS A 1 101 ? 18.695 5.272 32.219 1.00 42.28 101 LYS A CA 1
ATOM 803 C C . LYS A 1 101 ? 18.824 6.651 31.588 1.00 42.28 101 LYS A C 1
ATOM 805 O O . LYS A 1 101 ? 18.217 6.930 30.561 1.00 42.28 101 LYS A O 1
ATOM 810 N N . LYS A 1 102 ? 19.524 7.524 32.313 1.00 42.53 102 LYS A N 1
ATOM 811 C CA . LYS A 1 102 ? 19.769 8.935 32.010 1.00 42.53 102 LYS A CA 1
ATOM 812 C C . LYS A 1 102 ? 20.023 9.157 30.517 1.00 42.53 102 LYS A C 1
ATOM 814 O O . LYS A 1 102 ? 20.912 8.524 29.955 1.00 42.53 102 LYS A O 1
ATOM 819 N N . ARG A 1 103 ? 19.262 10.095 29.941 1.00 41.12 103 ARG A N 1
ATOM 820 C CA . ARG A 1 103 ? 19.556 10.782 28.680 1.00 41.12 103 ARG A CA 1
ATOM 821 C C . ARG A 1 103 ? 20.992 11.302 28.739 1.00 41.12 103 ARG A C 1
ATOM 823 O O . ARG A 1 103 ? 21.262 12.276 29.433 1.00 41.12 103 ARG A O 1
ATOM 830 N N . GLY A 1 104 ? 21.899 10.605 28.078 1.00 40.78 104 GLY A N 1
ATOM 831 C CA . GLY A 1 104 ? 23.200 11.123 27.699 1.00 40.78 104 GLY A CA 1
ATOM 832 C C . GLY A 1 104 ? 23.329 10.862 26.214 1.00 40.78 104 GLY A C 1
ATOM 833 O O . GLY A 1 104 ? 23.375 9.692 25.856 1.00 40.78 104 GLY A O 1
ATOM 834 N N . ASP A 1 105 ? 23.254 11.931 25.420 1.00 49.62 105 ASP A N 1
ATOM 835 C CA . ASP A 1 105 ? 23.860 12.226 24.102 1.00 49.62 105 ASP A CA 1
ATOM 836 C C . ASP A 1 105 ? 23.964 11.168 22.981 1.00 49.62 105 ASP A C 1
ATOM 838 O O . ASP A 1 105 ? 24.322 11.503 21.868 1.00 49.62 105 ASP A O 1
ATOM 842 N N . ARG A 1 106 ? 23.636 9.895 23.214 1.00 50.19 106 ARG A N 1
ATOM 843 C CA . ARG A 1 106 ? 23.675 8.794 22.233 1.00 50.19 106 ARG A CA 1
ATOM 844 C C . ARG A 1 106 ? 22.292 8.418 21.697 1.00 50.19 106 ARG A C 1
ATOM 846 O O . ARG A 1 106 ? 22.144 7.408 21.019 1.00 50.19 106 ARG A O 1
ATOM 853 N N . GLY A 1 107 ? 21.257 9.152 22.110 1.00 55.72 107 GLY A N 1
ATOM 854 C CA . GLY A 1 107 ? 19.872 8.877 21.720 1.00 55.72 107 GLY A CA 1
ATOM 855 C C . GLY A 1 107 ? 19.541 9.391 20.322 1.00 55.72 107 GLY A C 1
ATOM 856 O O . GLY A 1 107 ? 18.819 8.716 19.596 1.00 55.72 107 GLY A O 1
ATOM 857 N N . GLU A 1 108 ? 20.095 10.546 19.947 1.00 60.47 108 GLU A N 1
ATOM 858 C CA . GLU A 1 108 ? 19.822 11.184 18.655 1.00 60.47 108 GLU A CA 1
ATOM 859 C C . GLU A 1 108 ? 20.463 10.414 17.497 1.00 60.47 108 GLU A C 1
ATOM 861 O O . GLU A 1 108 ? 19.775 10.144 16.518 1.00 60.47 108 GLU A O 1
ATOM 866 N N . ASP A 1 109 ? 21.703 9.937 17.649 1.00 71.81 109 ASP A N 1
ATOM 867 C CA . ASP A 1 109 ? 22.384 9.145 16.613 1.00 71.81 109 ASP A CA 1
ATOM 868 C C . ASP A 1 109 ? 21.641 7.843 16.283 1.00 71.81 109 ASP A C 1
ATOM 870 O O . ASP A 1 109 ? 21.490 7.476 15.119 1.00 71.81 109 ASP A O 1
ATOM 874 N N . HIS A 1 110 ? 21.129 7.146 17.303 1.00 79.44 110 HIS A N 1
ATOM 875 C CA . HIS A 1 110 ? 20.376 5.909 17.091 1.00 79.44 110 HIS A CA 1
ATOM 876 C C . HIS A 1 110 ? 19.013 6.186 16.450 1.00 79.44 110 HIS A C 1
ATOM 878 O O . HIS A 1 110 ? 18.558 5.422 15.604 1.00 79.44 110 HIS A O 1
ATOM 884 N N . GLU A 1 111 ? 18.325 7.252 16.859 1.00 80.94 111 GLU A N 1
ATOM 885 C CA . GLU A 1 111 ? 17.043 7.617 16.257 1.00 80.94 111 GLU A CA 1
ATOM 886 C C . GLU A 1 111 ? 17.219 8.052 14.797 1.00 80.94 111 GLU A C 1
ATOM 888 O O . GLU A 1 111 ? 16.440 7.645 13.938 1.00 80.94 111 GLU A O 1
ATOM 893 N N . HIS A 1 112 ? 18.280 8.803 14.501 1.00 82.56 112 HIS A N 1
ATOM 894 C CA . HIS A 1 112 ? 18.654 9.194 13.147 1.00 82.56 112 HIS A CA 1
ATOM 895 C C . HIS A 1 112 ? 18.989 7.979 12.273 1.00 82.56 112 HIS A C 1
ATOM 897 O O . HIS A 1 112 ? 18.457 7.853 11.172 1.00 82.56 112 HIS A O 1
ATOM 903 N N . GLN A 1 113 ? 19.781 7.032 12.786 1.00 84.44 113 GLN A N 1
ATOM 904 C CA . GLN A 1 113 ? 20.107 5.801 12.063 1.00 84.44 113 GLN A CA 1
ATOM 905 C C . GLN A 1 113 ? 18.855 4.977 11.737 1.00 84.44 113 GLN A C 1
ATOM 907 O O . GLN A 1 113 ? 18.693 4.514 10.611 1.00 84.44 113 GLN A O 1
ATOM 912 N N . VAL A 1 114 ? 17.929 4.847 12.694 1.00 88.12 114 VAL A N 1
ATOM 913 C CA . VAL A 1 114 ? 16.657 4.139 12.478 1.00 88.12 114 VAL A CA 1
ATOM 914 C C . VAL A 1 114 ? 15.825 4.813 11.387 1.00 88.12 114 VAL A C 1
ATOM 916 O O . VAL A 1 114 ? 15.196 4.125 10.584 1.00 88.12 114 VAL A O 1
ATOM 919 N N . ARG A 1 115 ? 15.817 6.149 11.322 1.00 88.50 115 ARG A N 1
ATOM 920 C CA . ARG A 1 115 ? 15.104 6.880 10.265 1.00 88.50 115 ARG A CA 1
ATOM 921 C C . ARG A 1 115 ? 15.736 6.652 8.892 1.00 88.50 115 ARG A C 1
ATOM 923 O O . ARG A 1 115 ? 14.994 6.389 7.952 1.00 88.50 115 ARG A O 1
ATOM 930 N N . ILE A 1 116 ? 17.068 6.659 8.793 1.00 88.19 116 ILE A N 1
ATOM 931 C CA . ILE A 1 116 ? 17.790 6.334 7.550 1.00 88.19 116 ILE A CA 1
ATOM 932 C C . ILE A 1 116 ? 17.465 4.910 7.088 1.00 88.19 116 ILE A C 1
ATOM 934 O O . ILE A 1 116 ? 17.142 4.698 5.920 1.00 88.19 116 ILE A O 1
ATOM 938 N N . GLU A 1 117 ? 17.507 3.931 7.994 1.00 89.88 117 GLU A N 1
ATOM 939 C CA . GLU A 1 117 ? 17.165 2.541 7.669 1.00 89.88 117 GLU A CA 1
ATOM 940 C C . GLU A 1 117 ? 15.704 2.396 7.234 1.00 89.88 117 GLU A C 1
ATOM 942 O O . GLU A 1 117 ? 15.405 1.657 6.295 1.00 89.88 117 GLU A O 1
ATOM 947 N N . THR A 1 118 ? 14.797 3.134 7.878 1.00 91.25 118 THR A N 1
ATOM 948 C CA . THR A 1 118 ? 13.382 3.167 7.491 1.00 91.25 118 THR A CA 1
ATOM 949 C C . THR A 1 118 ? 13.226 3.754 6.091 1.00 91.25 118 THR A C 1
ATOM 951 O O . THR A 1 118 ? 12.560 3.155 5.256 1.00 91.25 118 THR A O 1
ATOM 954 N N . LEU A 1 119 ? 13.893 4.872 5.797 1.00 90.62 119 LEU A N 1
ATOM 955 C CA . LEU A 1 119 ? 13.839 5.511 4.484 1.00 90.62 119 LEU A CA 1
ATOM 956 C C . LEU A 1 119 ? 14.367 4.583 3.385 1.00 90.62 119 LEU A C 1
ATOM 958 O O . LEU A 1 119 ? 13.753 4.468 2.329 1.00 90.62 119 LEU A O 1
ATOM 962 N N . LYS A 1 120 ? 15.467 3.872 3.654 1.00 92.75 120 LYS A N 1
ATOM 963 C CA . LYS A 1 120 ? 16.001 2.851 2.747 1.00 92.75 120 LYS A CA 1
ATOM 964 C C . LYS A 1 120 ? 14.970 1.759 2.460 1.00 92.75 120 LYS A C 1
ATOM 966 O O . LYS A 1 120 ? 14.779 1.386 1.309 1.00 92.75 120 LYS A O 1
ATOM 971 N N . TYR A 1 121 ? 14.294 1.261 3.496 1.00 92.56 121 TYR A N 1
ATOM 972 C CA . TYR A 1 121 ? 13.263 0.237 3.338 1.00 92.56 121 TYR A CA 1
ATOM 973 C C . TYR A 1 121 ? 12.090 0.718 2.475 1.00 92.56 121 TYR A C 1
ATOM 975 O O . TYR A 1 121 ? 11.658 -0.014 1.586 1.00 92.56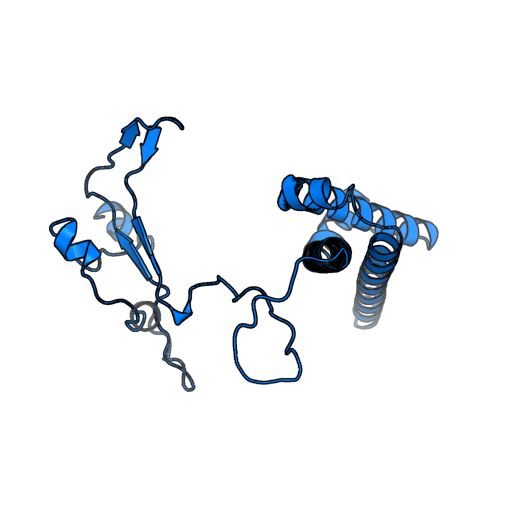 121 TYR A O 1
ATOM 983 N N . GLU A 1 122 ? 11.602 1.938 2.709 1.00 92.94 122 GLU A N 1
ATOM 984 C CA . GLU A 1 122 ? 10.499 2.515 1.931 1.00 92.94 122 GLU A CA 1
ATOM 985 C C . GLU A 1 122 ? 10.890 2.727 0.460 1.00 92.94 122 GLU A C 1
ATOM 987 O O . GLU A 1 122 ? 10.129 2.374 -0.437 1.00 92.94 122 GLU A O 1
ATOM 992 N N . LEU A 1 123 ? 12.104 3.221 0.190 1.00 93.88 123 LEU A N 1
ATOM 993 C CA . LEU A 1 123 ? 12.609 3.383 -1.178 1.00 93.88 123 LEU A CA 1
ATOM 994 C C . LEU A 1 123 ? 12.739 2.043 -1.908 1.00 93.88 123 LEU A C 1
ATOM 996 O O . LEU A 1 123 ? 12.281 1.910 -3.042 1.00 93.88 123 LEU A O 1
ATOM 1000 N N . ASN A 1 124 ? 13.294 1.029 -1.248 1.00 93.56 124 ASN A N 1
ATOM 1001 C CA . ASN A 1 124 ? 13.441 -0.303 -1.832 1.00 93.56 124 ASN A CA 1
ATOM 1002 C C . ASN A 1 124 ? 12.084 -0.962 -2.120 1.00 93.56 124 ASN A C 1
ATOM 1004 O O . ASN A 1 124 ? 11.935 -1.670 -3.112 1.00 93.56 124 ASN A O 1
ATOM 1008 N N . ALA A 1 125 ? 11.060 -0.700 -1.300 1.00 94.00 125 ALA A N 1
ATOM 1009 C CA . ALA A 1 125 ? 9.708 -1.210 -1.536 1.00 94.00 125 ALA A CA 1
ATOM 1010 C C . ALA A 1 125 ? 9.067 -0.657 -2.824 1.00 94.00 125 ALA A C 1
ATOM 1012 O O . ALA A 1 125 ? 8.149 -1.275 -3.369 1.00 94.00 125 ALA A O 1
ATOM 1013 N N . LEU A 1 126 ? 9.549 0.484 -3.324 1.00 94.69 126 LEU A N 1
ATOM 1014 C CA . LEU A 1 126 ? 9.098 1.073 -4.582 1.00 94.69 126 LEU A CA 1
ATOM 1015 C C . LEU A 1 126 ? 9.804 0.462 -5.802 1.00 94.69 126 LEU A C 1
ATOM 1017 O O . LEU A 1 126 ? 9.254 0.534 -6.903 1.00 94.69 126 LEU A O 1
ATOM 1021 N N . VAL A 1 127 ? 10.969 -0.172 -5.634 1.00 96.31 127 VAL A N 1
ATOM 1022 C CA . VAL A 1 127 ? 11.710 -0.836 -6.717 1.00 96.31 127 VAL A CA 1
ATOM 1023 C C . VAL A 1 127 ? 10.983 -2.122 -7.121 1.00 96.31 127 VAL A C 1
ATOM 1025 O O . VAL A 1 127 ? 11.127 -3.173 -6.502 1.00 96.31 127 VAL A O 1
ATOM 1028 N N . CYS A 1 128 ? 10.158 -2.044 -8.165 1.00 95.56 128 CYS A N 1
ATOM 1029 C CA . CYS A 1 128 ? 9.363 -3.175 -8.643 1.00 95.56 128 CYS A CA 1
ATOM 1030 C C . CYS A 1 128 ? 9.245 -3.215 -10.171 1.00 95.56 128 CYS A C 1
ATOM 1032 O O . CYS A 1 128 ? 9.333 -2.189 -10.851 1.00 95.56 128 CYS A O 1
ATOM 1034 N N . GLU A 1 129 ? 8.983 -4.411 -10.707 1.00 94.81 129 GLU A N 1
ATOM 1035 C CA . GLU A 1 129 ? 8.862 -4.677 -12.150 1.00 94.81 129 GLU A CA 1
ATOM 1036 C C . GLU A 1 129 ? 7.855 -3.751 -12.837 1.00 94.81 129 GLU A C 1
ATOM 1038 O O . GLU A 1 129 ? 8.118 -3.225 -13.915 1.00 94.81 129 GLU A O 1
ATOM 1043 N N . GLN A 1 130 ? 6.720 -3.478 -12.188 1.00 95.06 130 GLN A N 1
ATOM 1044 C CA . GLN A 1 130 ? 5.692 -2.610 -12.758 1.00 95.06 130 GLN A CA 1
ATOM 1045 C C . GLN A 1 130 ? 6.213 -1.191 -13.020 1.00 95.06 130 GLN A C 1
ATOM 1047 O O . GLN A 1 130 ? 5.849 -0.585 -14.029 1.00 95.06 130 GLN A O 1
ATOM 1052 N N . ARG A 1 131 ? 7.063 -0.647 -12.138 1.00 95.69 131 ARG A N 1
ATOM 1053 C CA . ARG A 1 131 ? 7.680 0.667 -12.362 1.00 95.69 131 ARG A CA 1
ATOM 1054 C C . ARG A 1 131 ? 8.697 0.614 -13.488 1.00 95.69 131 ARG A C 1
ATOM 1056 O O . ARG A 1 131 ? 8.670 1.499 -14.333 1.00 95.69 131 ARG A O 1
ATOM 1063 N N . LEU A 1 132 ? 9.510 -0.440 -13.560 1.00 96.12 132 LEU A N 1
ATOM 1064 C CA . LEU A 1 132 ? 10.432 -0.642 -14.678 1.00 96.12 132 LEU A CA 1
ATOM 1065 C C . LEU A 1 132 ? 9.686 -0.665 -16.023 1.00 96.12 132 LEU A C 1
ATOM 1067 O O . LEU A 1 132 ? 10.034 0.097 -16.922 1.00 96.12 132 LEU A O 1
ATOM 1071 N N . VAL A 1 133 ? 8.609 -1.447 -16.137 1.00 94.50 133 VAL A N 1
ATOM 1072 C CA . VAL A 1 133 ? 7.768 -1.511 -17.347 1.00 94.50 133 VAL A CA 1
ATOM 1073 C C . VAL A 1 133 ? 7.167 -0.146 -17.685 1.00 94.50 133 VAL A C 1
ATOM 1075 O O . VAL A 1 133 ? 7.154 0.255 -18.848 1.00 94.50 133 VAL A O 1
ATOM 1078 N N . ASN A 1 134 ? 6.710 0.611 -16.684 1.00 94.69 134 ASN A N 1
ATOM 1079 C CA . ASN A 1 134 ? 6.200 1.965 -16.903 1.00 94.69 134 ASN A CA 1
ATOM 1080 C C . ASN A 1 134 ? 7.297 2.911 -17.419 1.00 94.69 134 ASN A C 1
ATOM 1082 O O . ASN A 1 134 ? 7.036 3.719 -18.312 1.00 94.69 134 ASN A O 1
ATOM 1086 N N . THR A 1 135 ? 8.516 2.820 -16.884 1.00 95.88 135 THR A N 1
ATOM 1087 C CA . THR A 1 135 ? 9.665 3.622 -17.329 1.00 95.88 135 THR A CA 1
ATOM 1088 C C . THR A 1 135 ? 10.058 3.265 -18.763 1.00 95.88 135 THR A C 1
ATOM 1090 O O . THR A 1 135 ? 10.222 4.169 -19.584 1.00 95.88 135 THR A O 1
ATOM 1093 N N . ILE A 1 136 ? 10.101 1.973 -19.105 1.00 94.44 136 ILE A N 1
ATOM 1094 C CA . ILE A 1 136 ? 10.327 1.488 -20.477 1.00 94.44 136 ILE A CA 1
ATOM 1095 C C . ILE A 1 136 ? 9.228 2.003 -21.408 1.00 94.44 136 ILE A C 1
ATOM 1097 O O . ILE A 1 136 ? 9.519 2.556 -22.461 1.00 94.44 136 ILE A O 1
ATOM 1101 N N . SER A 1 137 ? 7.956 1.922 -21.012 1.00 94.31 137 SER A N 1
ATOM 1102 C CA . SER A 1 137 ? 6.846 2.422 -21.831 1.00 94.31 137 SER A CA 1
ATOM 1103 C C . SER A 1 137 ? 6.941 3.925 -22.121 1.00 94.31 137 SER A C 1
ATOM 1105 O O . SER A 1 137 ? 6.420 4.367 -23.145 1.00 94.31 137 SER A O 1
ATOM 1107 N N . LYS A 1 138 ? 7.556 4.715 -21.231 1.00 92.94 138 LYS A N 1
ATOM 1108 C CA . LYS A 1 138 ? 7.747 6.162 -21.418 1.00 92.94 138 LYS A CA 1
ATOM 1109 C C . LYS A 1 138 ? 8.958 6.483 -22.298 1.00 92.94 138 LYS A C 1
ATOM 1111 O O . LYS A 1 138 ? 8.899 7.450 -23.052 1.00 92.94 138 LYS A O 1
ATOM 1116 N N . ARG A 1 139 ? 10.057 5.730 -22.168 1.00 89.62 139 ARG A N 1
ATOM 1117 C CA . ARG A 1 139 ? 11.333 6.026 -22.852 1.00 89.62 139 ARG A CA 1
ATOM 1118 C C . ARG A 1 139 ? 11.555 5.226 -24.138 1.00 89.62 139 ARG A C 1
ATOM 1120 O O . ARG A 1 139 ? 12.297 5.687 -24.996 1.00 89.62 139 ARG A O 1
ATOM 1127 N N . GLY A 1 140 ? 10.882 4.092 -24.292 1.00 88.06 140 GLY A N 1
ATOM 1128 C CA . GLY A 1 140 ? 11.145 3.097 -25.329 1.00 88.06 140 GLY A CA 1
ATOM 1129 C C . GLY A 1 140 ? 11.974 1.921 -24.807 1.00 88.06 140 GLY A C 1
ATOM 1130 O O . GLY A 1 140 ? 12.528 1.969 -23.706 1.00 88.06 140 GLY A O 1
ATOM 1131 N N . VAL A 1 141 ? 12.029 0.850 -25.602 1.00 89.75 141 VAL A N 1
ATOM 1132 C CA . VAL A 1 141 ? 12.912 -0.296 -25.342 1.00 89.75 141 VAL A CA 1
ATOM 1133 C C . VAL A 1 141 ? 14.359 0.143 -25.613 1.00 89.75 141 VAL A C 1
ATOM 1135 O O . VAL A 1 141 ? 14.598 0.723 -26.670 1.00 89.75 141 VAL A O 1
ATOM 1138 N N . PRO A 1 142 ? 15.306 -0.067 -24.681 1.00 91.94 142 PRO A N 1
ATOM 1139 C CA . PRO A 1 142 ? 16.700 0.331 -24.882 1.00 91.94 142 PRO A CA 1
ATOM 1140 C C . PRO A 1 142 ? 17.409 -0.507 -25.955 1.00 91.94 142 PRO A C 1
ATOM 1142 O O . PRO A 1 142 ? 17.341 -1.736 -25.916 1.00 91.94 142 PRO A O 1
ATOM 1145 N N . ASP A 1 143 ? 18.167 0.147 -26.839 1.00 89.12 143 ASP A N 1
ATOM 1146 C CA . ASP A 1 143 ? 18.915 -0.513 -27.924 1.00 89.12 143 ASP A CA 1
ATOM 1147 C C . ASP A 1 143 ? 20.430 -0.585 -27.655 1.00 89.12 143 ASP A C 1
ATOM 1149 O O . ASP A 1 143 ? 21.146 -1.391 -28.254 1.00 89.12 143 ASP A O 1
ATOM 1153 N N . SER A 1 144 ? 20.949 0.249 -26.748 1.00 91.75 144 SER A N 1
ATOM 1154 C CA . SER A 1 144 ? 22.374 0.324 -26.414 1.00 91.75 144 SER A CA 1
ATOM 1155 C C . SER A 1 144 ? 22.635 0.276 -24.907 1.00 91.75 144 SER A C 1
ATOM 1157 O O . SER A 1 144 ? 21.765 0.573 -24.094 1.00 91.75 144 SER A O 1
ATOM 1159 N N . GLU A 1 145 ? 23.869 -0.057 -24.510 1.00 90.56 145 GLU A N 1
ATOM 1160 C CA . GLU A 1 145 ? 24.300 -0.014 -23.098 1.00 90.56 145 GLU A CA 1
ATOM 1161 C C . GLU A 1 145 ? 24.091 1.367 -22.458 1.00 90.56 145 GLU A C 1
ATOM 1163 O O . GLU A 1 145 ? 23.751 1.465 -21.280 1.00 90.56 145 GLU A O 1
ATOM 1168 N N . LEU A 1 146 ? 24.258 2.443 -23.233 1.00 92.56 146 LEU A N 1
ATOM 1169 C CA . LEU A 1 146 ? 24.003 3.799 -22.748 1.00 92.56 146 LEU A CA 1
ATOM 1170 C C . LEU A 1 146 ? 22.516 4.001 -22.438 1.00 92.56 146 LEU A C 1
ATOM 1172 O O . LEU A 1 146 ? 22.192 4.547 -21.386 1.00 92.56 146 LEU A O 1
ATOM 1176 N N . ASP A 1 147 ? 21.624 3.485 -23.284 1.00 92.81 147 ASP A N 1
ATOM 1177 C CA . ASP A 1 147 ? 20.178 3.568 -23.064 1.00 92.81 147 ASP A CA 1
ATOM 1178 C C . ASP A 1 147 ? 19.747 2.775 -21.821 1.00 92.81 147 ASP A C 1
ATOM 1180 O O . ASP A 1 147 ? 18.859 3.209 -21.089 1.00 92.81 147 ASP A O 1
ATOM 1184 N N . TRP A 1 148 ? 20.399 1.643 -21.528 1.00 92.94 148 TRP A N 1
ATOM 1185 C CA . TRP A 1 148 ? 20.157 0.864 -20.306 1.00 92.94 148 TRP A CA 1
ATOM 1186 C C . TRP A 1 148 ? 20.586 1.609 -19.036 1.00 92.94 148 TRP A C 1
ATOM 1188 O O . TRP A 1 148 ? 19.870 1.593 -18.027 1.00 92.94 148 TRP A O 1
ATOM 1198 N N . ILE A 1 149 ? 21.727 2.302 -19.079 1.00 93.75 149 ILE A N 1
ATOM 1199 C CA . ILE A 1 149 ? 22.181 3.162 -17.976 1.00 93.75 149 ILE A CA 1
ATOM 1200 C C . ILE A 1 149 ? 21.191 4.311 -17.779 1.00 93.75 149 ILE A C 1
ATOM 1202 O O . ILE A 1 149 ? 20.750 4.572 -16.659 1.00 93.75 149 ILE A O 1
ATOM 1206 N N . GLU A 1 150 ? 20.790 4.966 -18.866 1.00 94.31 150 GLU A N 1
ATOM 1207 C CA . GLU A 1 150 ? 19.807 6.039 -18.822 1.00 94.31 150 GLU A CA 1
ATOM 1208 C C . GLU A 1 150 ? 18.446 5.564 -18.293 1.00 94.31 150 GLU A C 1
ATOM 1210 O O . GLU A 1 150 ? 17.814 6.267 -17.499 1.00 94.31 150 GLU A O 1
ATOM 1215 N N . LEU A 1 151 ? 17.980 4.382 -18.701 1.00 95.19 151 LEU A N 1
ATOM 1216 C CA . LEU A 1 151 ? 16.754 3.773 -18.189 1.00 95.19 151 LEU A CA 1
ATOM 1217 C C . LEU A 1 151 ? 16.848 3.539 -16.678 1.00 95.19 151 LEU A C 1
ATOM 1219 O O . LEU A 1 151 ? 15.900 3.848 -15.955 1.00 95.19 151 LEU A O 1
ATOM 1223 N N . THR A 1 152 ? 17.992 3.040 -16.206 1.00 96.12 152 THR A N 1
ATOM 1224 C CA . THR A 1 152 ? 18.239 2.804 -14.779 1.00 96.12 152 THR A CA 1
ATOM 1225 C C . THR A 1 152 ? 18.168 4.109 -13.989 1.00 96.12 152 THR A C 1
ATOM 1227 O O . THR A 1 152 ? 17.451 4.177 -12.995 1.00 96.12 152 THR A O 1
ATOM 1230 N N . GLU A 1 153 ? 18.828 5.174 -14.451 1.00 96.25 153 GLU A N 1
ATOM 1231 C CA . GLU A 1 153 ? 18.760 6.482 -13.783 1.00 96.25 153 GLU A CA 1
ATOM 1232 C C . GLU A 1 153 ? 17.346 7.083 -13.826 1.00 96.25 153 GLU A C 1
ATOM 1234 O O . GLU A 1 153 ? 16.904 7.697 -12.856 1.00 96.25 153 GLU A O 1
ATOM 1239 N N . ALA A 1 154 ? 16.589 6.861 -14.906 1.00 95.81 154 ALA A N 1
ATOM 1240 C CA . ALA A 1 154 ? 15.192 7.285 -14.974 1.00 95.81 154 ALA A CA 1
ATOM 1241 C C . ALA A 1 154 ? 14.293 6.520 -13.991 1.00 95.81 154 ALA A C 1
ATOM 1243 O O . ALA A 1 154 ? 13.398 7.117 -13.396 1.00 95.81 154 ALA A O 1
ATOM 1244 N N . LEU A 1 155 ? 14.534 5.221 -13.791 1.00 97.19 155 LEU A N 1
ATOM 1245 C CA . LEU A 1 155 ? 13.838 4.433 -12.774 1.00 97.19 155 LEU A CA 1
ATOM 1246 C C . LEU A 1 155 ? 14.183 4.925 -11.362 1.00 97.19 155 LEU A C 1
ATOM 1248 O O . LEU A 1 155 ? 13.282 5.100 -10.546 1.00 97.19 155 LEU A O 1
ATOM 1252 N N . VAL A 1 156 ? 15.463 5.197 -11.088 1.00 97.44 156 VAL A N 1
ATOM 1253 C CA . VAL A 1 156 ? 15.908 5.765 -9.804 1.00 97.44 156 VAL A CA 1
ATOM 1254 C C . VAL A 1 156 ? 15.217 7.103 -9.543 1.00 97.44 156 VAL A C 1
ATOM 1256 O O . VAL A 1 156 ? 14.706 7.318 -8.447 1.00 97.44 156 VAL A O 1
ATOM 1259 N N . ALA A 1 157 ? 15.139 7.982 -10.545 1.00 96.19 157 ALA A N 1
ATOM 1260 C CA . ALA A 1 157 ? 14.450 9.264 -10.422 1.00 96.19 157 ALA A CA 1
ATOM 1261 C C . ALA A 1 157 ? 12.946 9.104 -10.119 1.00 96.19 157 ALA A C 1
ATOM 1263 O O . ALA A 1 157 ? 12.444 9.770 -9.217 1.00 96.19 157 ALA A O 1
ATOM 1264 N N . ASP A 1 158 ? 12.245 8.193 -10.807 1.00 96.75 158 ASP A N 1
ATOM 1265 C CA . ASP A 1 158 ? 10.814 7.902 -10.579 1.00 96.75 158 ASP A CA 1
ATOM 1266 C C . ASP A 1 158 ? 10.553 7.364 -9.157 1.00 96.75 158 ASP A C 1
ATOM 1268 O O . ASP A 1 158 ? 9.584 7.756 -8.492 1.00 96.75 158 ASP A O 1
ATOM 1272 N N . VAL A 1 159 ? 11.451 6.505 -8.659 1.00 96.56 159 VAL A N 1
ATOM 1273 C CA . VAL A 1 159 ? 11.397 5.974 -7.290 1.00 96.56 159 VAL A CA 1
ATOM 1274 C C . VAL A 1 159 ? 11.668 7.067 -6.259 1.00 96.56 159 VAL A C 1
ATOM 1276 O O . VAL A 1 159 ? 10.942 7.141 -5.270 1.00 96.56 159 VAL A O 1
ATOM 1279 N N . LEU A 1 160 ? 12.662 7.931 -6.481 1.00 95.25 160 LEU A N 1
ATOM 1280 C CA . LEU A 1 160 ? 12.972 9.034 -5.568 1.00 95.25 160 LEU A CA 1
ATOM 1281 C C . LEU A 1 160 ? 11.834 10.055 -5.496 1.00 95.25 160 LEU A C 1
ATOM 1283 O O . LEU A 1 160 ? 11.450 10.435 -4.395 1.00 95.25 160 LEU A O 1
ATOM 1287 N N . GLU A 1 161 ? 11.256 10.444 -6.635 1.00 93.94 161 GLU A N 1
ATOM 1288 C CA . GLU A 1 161 ? 10.113 11.366 -6.687 1.00 93.94 161 GLU A CA 1
ATOM 1289 C C . GLU A 1 161 ? 8.910 10.802 -5.915 1.00 93.94 161 GLU A C 1
ATOM 1291 O O . GLU A 1 161 ? 8.302 11.480 -5.083 1.00 93.94 161 GLU A O 1
ATOM 1296 N N . SER A 1 162 ? 8.597 9.522 -6.138 1.00 91.88 162 SER A N 1
ATOM 1297 C CA . SER A 1 162 ? 7.509 8.853 -5.419 1.00 91.88 162 SER A CA 1
ATOM 1298 C C . SER A 1 162 ? 7.823 8.731 -3.927 1.00 91.88 162 SER A C 1
ATOM 1300 O O . SER A 1 162 ? 6.981 9.062 -3.096 1.00 91.88 162 SER A O 1
ATOM 1302 N N . GLY A 1 163 ? 9.046 8.326 -3.584 1.00 91.56 163 GLY A N 1
ATOM 1303 C CA . GLY A 1 163 ? 9.507 8.172 -2.209 1.00 91.56 163 GLY A CA 1
ATOM 1304 C C . GLY A 1 163 ? 9.440 9.472 -1.411 1.00 91.56 163 GLY A C 1
ATOM 1305 O O . GLY A 1 163 ? 8.976 9.450 -0.272 1.00 91.56 163 GLY A O 1
ATOM 1306 N N . GLU A 1 164 ? 9.837 10.596 -2.011 1.00 91.88 164 GLU A N 1
ATOM 1307 C CA . GLU A 1 164 ? 9.751 11.923 -1.396 1.00 91.88 164 GLU A CA 1
ATOM 1308 C C . GLU A 1 164 ? 8.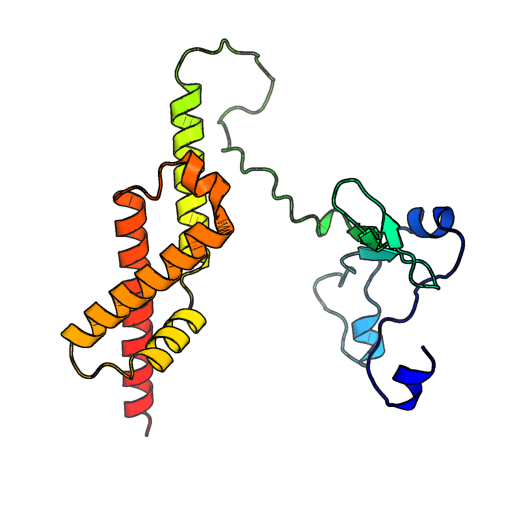295 12.335 -1.169 1.00 91.88 164 GLU A C 1
ATOM 1310 O O . GLU A 1 164 ? 7.932 12.735 -0.062 1.00 91.88 164 GLU A O 1
ATOM 1315 N N . SER A 1 165 ? 7.439 12.169 -2.184 1.00 89.88 165 SER A N 1
ATOM 1316 C CA . SER A 1 165 ? 6.025 12.551 -2.089 1.00 89.88 165 SER A CA 1
ATOM 1317 C C . SER A 1 165 ? 5.224 11.707 -1.087 1.00 89.88 165 SER A C 1
ATOM 1319 O O . SER A 1 165 ? 4.326 12.225 -0.423 1.00 89.88 165 SER A O 1
ATOM 1321 N N . GLU A 1 166 ? 5.547 10.417 -0.945 1.00 89.12 166 GLU A N 1
ATOM 1322 C CA . GLU A 1 166 ? 4.853 9.495 -0.040 1.00 89.12 166 GLU A CA 1
ATOM 1323 C C . GLU A 1 166 ? 5.382 9.568 1.404 1.00 89.12 166 GLU A C 1
ATOM 1325 O O . GLU A 1 166 ? 4.637 9.276 2.342 1.00 89.12 166 GLU A O 1
ATOM 1330 N N . ASN A 1 167 ? 6.637 9.999 1.601 1.00 89.81 167 ASN A N 1
ATOM 1331 C CA . ASN A 1 167 ? 7.324 9.996 2.898 1.00 89.81 167 ASN A CA 1
ATOM 1332 C C . ASN A 1 167 ? 7.906 11.367 3.296 1.00 89.81 167 ASN A C 1
ATOM 1334 O O . ASN A 1 167 ? 8.932 11.418 3.975 1.00 89.81 167 ASN A O 1
ATOM 1338 N N . GLU A 1 168 ? 7.246 12.471 2.932 1.00 87.88 168 GLU A N 1
ATOM 1339 C CA . GLU A 1 168 ? 7.722 13.856 3.134 1.00 87.88 168 GLU A CA 1
ATOM 1340 C C . GLU A 1 168 ? 8.232 14.134 4.568 1.00 87.88 168 GLU A C 1
ATOM 1342 O O . GLU A 1 168 ? 9.287 14.739 4.760 1.00 87.88 168 GLU A O 1
ATOM 1347 N N . GLU A 1 169 ? 7.532 13.633 5.595 1.00 85.12 169 GLU A N 1
ATOM 1348 C CA . GLU A 1 169 ? 7.931 13.797 7.003 1.00 85.12 169 GLU A CA 1
ATOM 1349 C C . GLU A 1 169 ? 9.245 13.065 7.330 1.00 85.12 169 GLU A C 1
ATOM 1351 O O . GLU A 1 169 ? 10.128 13.627 7.980 1.00 85.12 169 GLU A O 1
ATOM 1356 N N . LEU A 1 170 ? 9.398 11.822 6.862 1.00 85.31 170 LEU A N 1
ATOM 1357 C CA . LEU A 1 170 ? 10.608 11.024 7.075 1.00 85.31 170 LEU A CA 1
ATOM 1358 C C . LEU A 1 170 ? 11.784 11.589 6.271 1.00 85.31 170 LEU A C 1
ATOM 1360 O O . LEU A 1 170 ? 12.903 11.657 6.779 1.00 85.31 170 LEU A O 1
ATOM 1364 N N . TRP A 1 171 ? 11.509 12.039 5.048 1.00 87.62 171 TRP A N 1
ATOM 1365 C CA . TRP A 1 171 ? 12.472 12.670 4.155 1.00 87.62 171 TRP A CA 1
ATOM 1366 C C . TRP A 1 171 ? 13.038 13.951 4.770 1.00 87.62 171 TRP A C 1
ATOM 1368 O O . TRP A 1 171 ? 14.255 14.096 4.906 1.00 87.62 171 TRP A O 1
ATOM 1378 N N . GLY A 1 172 ? 12.158 14.839 5.247 1.00 85.31 172 GLY A N 1
ATOM 1379 C CA . GLY A 1 172 ? 12.540 16.063 5.948 1.00 85.31 172 GLY A CA 1
ATOM 1380 C C . GLY A 1 172 ? 13.292 15.787 7.251 1.00 85.31 172 GLY A C 1
ATOM 1381 O O . GLY A 1 172 ? 14.267 16.471 7.556 1.00 85.31 172 GLY A O 1
ATOM 1382 N N . ALA A 1 173 ? 12.901 14.747 7.995 1.00 83.56 173 ALA A N 1
ATOM 1383 C CA . ALA A 1 173 ? 13.566 14.358 9.238 1.00 83.56 173 ALA A CA 1
ATOM 1384 C C . ALA A 1 173 ? 14.981 13.780 9.044 1.00 83.56 173 ALA A C 1
ATOM 1386 O O . ALA A 1 173 ? 15.756 13.791 10.003 1.00 83.56 173 ALA A O 1
ATOM 1387 N N . CYS A 1 174 ? 15.308 13.279 7.848 1.00 83.44 174 CYS A N 1
ATOM 1388 C CA . CYS A 1 174 ? 16.645 12.791 7.485 1.00 83.44 174 CYS A CA 1
ATOM 1389 C C . CYS A 1 174 ? 17.492 13.840 6.742 1.00 83.44 174 CYS A C 1
ATOM 1391 O O . CYS A 1 174 ? 18.687 13.632 6.555 1.00 83.44 174 CYS A O 1
ATOM 1393 N N . GLY A 1 175 ? 16.894 14.953 6.298 1.00 82.88 175 GLY A N 1
ATOM 1394 C CA . GLY A 1 175 ? 17.547 15.882 5.370 1.00 82.88 175 GLY A CA 1
ATOM 1395 C C . GLY A 1 175 ? 17.705 15.312 3.953 1.00 82.88 175 GLY A C 1
ATOM 1396 O O . GLY A 1 175 ? 18.593 15.744 3.221 1.00 82.88 175 GLY A O 1
ATOM 1397 N N . GLY A 1 176 ? 16.854 14.351 3.578 1.00 83.38 176 GLY A N 1
ATOM 1398 C CA . GLY A 1 176 ? 16.939 13.582 2.337 1.00 83.38 176 GLY A CA 1
ATOM 1399 C C . GLY A 1 176 ? 17.709 12.259 2.470 1.00 83.38 176 GLY A C 1
ATOM 1400 O O . GLY A 1 176 ? 18.208 11.920 3.547 1.00 83.38 176 GLY A O 1
ATOM 1401 N N . PRO A 1 177 ? 17.778 11.466 1.386 1.00 86.31 177 PRO A N 1
ATOM 1402 C CA . PRO A 1 177 ? 18.509 10.207 1.368 1.00 86.31 177 PRO A CA 1
ATOM 1403 C C . PRO A 1 177 ? 20.018 10.466 1.418 1.00 86.31 177 PRO A C 1
ATOM 1405 O O . PRO A 1 177 ? 20.554 11.295 0.681 1.00 86.31 177 PRO A O 1
ATOM 1408 N N . SER A 1 178 ? 20.721 9.734 2.283 1.00 89.38 178 SER A N 1
ATOM 1409 C CA . SER A 1 178 ? 22.183 9.765 2.316 1.00 89.38 178 SER A CA 1
ATOM 1410 C C . SER A 1 178 ? 22.772 9.129 1.050 1.00 89.38 178 SER A C 1
ATOM 1412 O O . SER A 1 178 ? 22.119 8.322 0.387 1.00 89.38 178 SER A O 1
ATOM 1414 N N . ASN A 1 179 ? 24.036 9.434 0.735 1.00 89.69 179 ASN A N 1
ATOM 1415 C CA . ASN A 1 179 ? 24.726 8.822 -0.410 1.00 89.69 179 ASN A CA 1
ATOM 1416 C C . ASN A 1 179 ? 24.728 7.287 -0.337 1.00 89.69 179 ASN A C 1
ATOM 1418 O O . ASN A 1 179 ? 24.539 6.631 -1.348 1.00 89.69 179 ASN A O 1
ATOM 1422 N N . GLU A 1 180 ? 24.853 6.715 0.863 1.00 88.94 180 GLU A N 1
A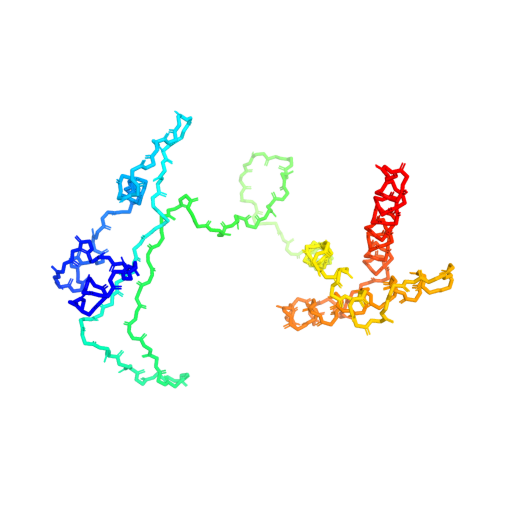TOM 1423 C CA . GLU A 1 180 ? 24.796 5.262 1.062 1.00 88.94 180 GLU A CA 1
ATOM 1424 C C . GLU A 1 180 ? 23.424 4.673 0.690 1.00 88.94 180 GLU A C 1
ATOM 1426 O O . GLU A 1 180 ? 23.342 3.593 0.105 1.00 88.94 180 GLU A O 1
ATOM 1431 N N . VAL A 1 181 ? 22.336 5.390 0.997 1.00 91.12 181 VAL A N 1
ATOM 1432 C CA . VAL A 1 181 ? 20.979 4.988 0.601 1.00 91.12 181 VAL A CA 1
ATOM 1433 C C . VAL A 1 181 ? 20.802 5.114 -0.910 1.00 91.12 181 VAL A C 1
ATOM 1435 O O . VAL A 1 181 ? 20.260 4.202 -1.527 1.00 91.12 181 VAL A O 1
ATOM 1438 N N . LEU A 1 182 ? 21.295 6.198 -1.514 1.00 93.31 182 LEU A N 1
ATOM 1439 C CA . LEU A 1 182 ? 21.230 6.414 -2.963 1.00 93.31 182 LEU A CA 1
ATOM 1440 C C . LEU A 1 182 ? 22.024 5.363 -3.747 1.00 93.31 182 LEU A C 1
ATOM 1442 O O . LEU A 1 182 ? 21.534 4.848 -4.750 1.00 93.31 182 LEU A O 1
ATOM 1446 N N . ASP A 1 183 ? 23.225 5.023 -3.287 1.00 93.44 183 ASP A N 1
ATOM 1447 C CA . ASP A 1 183 ? 24.069 4.013 -3.924 1.00 93.44 183 ASP A CA 1
ATOM 1448 C C . ASP A 1 183 ? 23.444 2.618 -3.804 1.00 93.44 183 ASP A C 1
ATOM 1450 O O . ASP A 1 183 ? 23.424 1.866 -4.779 1.00 93.44 183 ASP A O 1
ATOM 1454 N N . GLY A 1 184 ? 22.855 2.298 -2.645 1.00 93.00 184 GLY A N 1
ATOM 1455 C CA . GLY A 1 184 ? 22.086 1.067 -2.458 1.00 93.00 184 GLY A CA 1
ATOM 1456 C C . GLY A 1 184 ? 20.866 0.988 -3.379 1.00 93.00 184 GLY A C 1
ATOM 1457 O O . GLY A 1 184 ? 20.664 -0.027 -4.040 1.00 93.00 184 GLY A O 1
ATOM 1458 N N . LEU A 1 185 ? 20.097 2.075 -3.480 1.00 95.81 185 LEU A N 1
ATOM 1459 C CA . LEU A 1 185 ? 18.926 2.152 -4.354 1.00 95.81 185 LEU A CA 1
ATOM 1460 C C . LEU A 1 185 ? 19.302 1.967 -5.831 1.00 95.81 185 LEU A C 1
ATOM 1462 O O . LEU A 1 185 ? 18.633 1.230 -6.555 1.00 95.81 185 LEU A O 1
ATOM 1466 N N . ARG A 1 186 ? 20.381 2.619 -6.283 1.00 96.50 186 ARG A N 1
ATOM 1467 C CA . ARG A 1 186 ? 20.901 2.472 -7.651 1.00 96.50 186 ARG A CA 1
ATOM 1468 C C . ARG A 1 186 ? 21.284 1.035 -7.962 1.00 96.50 186 ARG A C 1
ATOM 1470 O O . ARG A 1 186 ? 20.982 0.552 -9.050 1.00 96.50 186 ARG A O 1
ATOM 1477 N N . GLU A 1 187 ? 21.943 0.365 -7.023 1.00 96.12 187 GLU A N 1
ATOM 1478 C CA . GLU A 1 187 ? 22.341 -1.028 -7.194 1.00 96.12 187 GLU A CA 1
ATOM 1479 C C . GLU A 1 187 ? 21.119 -1.955 -7.281 1.00 96.12 187 GLU A C 1
ATOM 1481 O O . GLU A 1 187 ? 21.063 -2.801 -8.169 1.00 96.12 187 GLU A O 1
ATOM 1486 N N . GLU A 1 188 ? 20.092 -1.745 -6.454 1.00 95.62 188 GLU A N 1
ATOM 1487 C CA . GLU A 1 188 ? 18.844 -2.517 -6.542 1.00 95.62 188 GLU A CA 1
ATOM 1488 C C . GLU A 1 188 ? 18.092 -2.269 -7.858 1.00 95.62 188 GLU A C 1
ATOM 1490 O O . GLU A 1 188 ? 17.640 -3.215 -8.507 1.00 95.62 188 GLU A O 1
ATOM 1495 N N . CYS A 1 189 ? 18.016 -1.013 -8.312 1.00 96.56 189 CYS A N 1
ATOM 1496 C CA . CYS A 1 189 ? 17.422 -0.680 -9.608 1.00 96.56 189 CYS A CA 1
ATOM 1497 C C . CYS A 1 189 ? 18.192 -1.337 -10.761 1.00 96.56 189 CYS A C 1
ATOM 1499 O O . CYS A 1 189 ? 17.580 -1.899 -11.667 1.00 96.56 189 CYS A O 1
ATOM 1501 N N . ARG A 1 190 ? 19.530 -1.315 -10.713 1.00 96.06 190 ARG A N 1
ATOM 1502 C CA . ARG A 1 190 ? 20.385 -1.966 -11.711 1.00 96.06 190 ARG A CA 1
ATOM 1503 C C . ARG A 1 190 ? 20.149 -3.473 -11.754 1.00 96.06 190 ARG A C 1
ATOM 1505 O O . ARG A 1 190 ? 20.024 -4.027 -12.840 1.00 96.06 190 ARG A O 1
ATOM 1512 N N . GLN A 1 191 ? 20.066 -4.133 -10.600 1.00 96.06 191 GLN A N 1
ATOM 1513 C CA . GLN A 1 191 ? 19.802 -5.573 -10.530 1.00 96.06 191 GLN A CA 1
ATOM 1514 C C . GLN A 1 191 ? 18.448 -5.931 -11.146 1.00 96.06 191 GLN A C 1
ATOM 1516 O O . GLN A 1 191 ? 18.364 -6.887 -11.913 1.00 96.06 191 GLN A O 1
ATOM 1521 N N . LEU A 1 192 ? 17.409 -5.138 -10.870 1.00 95.88 192 LEU A N 1
ATOM 1522 C CA . LEU A 1 192 ? 16.089 -5.335 -11.466 1.00 95.88 192 LEU A CA 1
ATOM 1523 C C . LEU A 1 192 ? 16.121 -5.180 -12.997 1.00 95.88 192 LEU A C 1
ATOM 1525 O O . LEU A 1 192 ? 15.539 -5.995 -13.713 1.00 95.88 192 LEU A O 1
ATOM 1529 N N . VAL A 1 193 ? 16.818 -4.158 -13.499 1.00 94.50 193 VAL A N 1
ATOM 1530 C CA . VAL A 1 193 ? 16.989 -3.916 -14.941 1.00 94.50 193 VAL A CA 1
ATOM 1531 C C . VAL A 1 193 ? 17.748 -5.067 -15.609 1.00 94.50 193 VAL A C 1
ATOM 1533 O O . VAL A 1 193 ? 17.331 -5.547 -16.661 1.00 94.50 193 VAL A O 1
ATOM 1536 N N . GLU A 1 194 ? 18.822 -5.556 -14.988 1.00 93.88 194 GLU A N 1
ATOM 1537 C CA . GLU A 1 194 ? 19.613 -6.667 -15.525 1.00 93.88 194 GLU A CA 1
ATOM 1538 C C . GLU A 1 194 ? 18.812 -7.975 -15.547 1.00 93.88 194 GLU A C 1
ATOM 1540 O O . GLU A 1 194 ? 18.829 -8.704 -16.539 1.00 93.88 194 GLU A O 1
ATOM 1545 N N . MET A 1 195 ? 18.038 -8.252 -14.492 1.00 92.50 195 MET A N 1
ATOM 1546 C CA . MET A 1 195 ? 17.127 -9.399 -14.466 1.00 92.50 195 MET A CA 1
ATOM 1547 C C . MET A 1 195 ? 16.113 -9.346 -15.614 1.00 92.50 195 MET A C 1
ATOM 1549 O O . MET A 1 195 ? 15.899 -10.359 -16.280 1.00 92.50 195 MET A O 1
ATOM 1553 N N . TYR A 1 196 ? 15.534 -8.171 -15.872 1.00 92.69 196 TYR A N 1
ATOM 1554 C CA . TYR A 1 196 ? 14.602 -7.961 -16.979 1.00 92.69 196 TYR A CA 1
ATOM 1555 C C . TYR A 1 196 ? 15.270 -8.182 -18.346 1.00 92.69 196 TYR A C 1
ATOM 1557 O O . TYR A 1 196 ? 14.725 -8.866 -19.216 1.00 92.69 196 TYR A O 1
ATOM 1565 N N . ARG A 1 197 ? 16.488 -7.656 -18.525 1.00 89.19 197 ARG A N 1
ATOM 1566 C CA . ARG A 1 197 ? 17.279 -7.819 -19.751 1.00 89.19 197 ARG A CA 1
ATOM 1567 C C . ARG A 1 197 ? 17.551 -9.292 -20.060 1.00 89.19 197 ARG A C 1
ATOM 1569 O O . ARG A 1 197 ? 17.386 -9.728 -21.200 1.00 89.19 197 ARG A O 1
ATOM 1576 N N . VAL A 1 198 ? 17.937 -10.070 -19.047 1.00 88.38 198 VAL A N 1
ATOM 1577 C CA . VAL A 1 198 ? 18.172 -11.514 -19.190 1.00 88.38 198 VAL A CA 1
ATOM 1578 C C . VAL A 1 198 ? 16.875 -12.260 -19.513 1.00 88.38 198 VAL A C 1
ATOM 1580 O O . VAL A 1 198 ? 16.893 -13.152 -20.363 1.00 88.38 198 VAL A O 1
ATOM 1583 N N . SER A 1 199 ? 15.747 -11.902 -18.886 1.00 86.19 199 SER A N 1
ATOM 1584 C CA . SER A 1 199 ? 14.467 -12.573 -19.147 1.00 86.19 199 SER A CA 1
ATOM 1585 C C . SER A 1 199 ? 13.939 -12.342 -20.564 1.00 86.19 199 SER A C 1
ATOM 1587 O O . SER A 1 199 ? 13.472 -13.296 -21.183 1.00 86.19 199 SER A O 1
ATOM 1589 N N . GLU A 1 200 ? 14.069 -11.127 -21.105 1.00 80.50 200 GLU A N 1
ATOM 1590 C CA . GLU A 1 200 ? 13.685 -10.827 -22.495 1.00 80.50 200 GLU A CA 1
ATOM 1591 C C . GLU A 1 200 ? 14.588 -11.571 -23.489 1.00 80.50 200 GLU A C 1
ATOM 1593 O O . GLU A 1 200 ? 14.101 -12.219 -24.412 1.00 80.50 200 GLU A O 1
ATOM 1598 N N . SER A 1 201 ? 15.905 -11.599 -23.241 1.00 73.62 201 SER A N 1
ATOM 1599 C CA . SER A 1 201 ? 16.844 -12.330 -24.102 1.00 73.62 201 SER A CA 1
ATOM 1600 C C . SER A 1 201 ? 16.546 -13.833 -24.164 1.00 73.62 201 SER A C 1
ATOM 1602 O O . SER A 1 201 ? 16.748 -14.456 -25.204 1.00 73.62 201 SER A O 1
ATOM 1604 N N . MET A 1 202 ? 16.054 -14.432 -23.074 1.00 67.81 202 MET A N 1
ATOM 1605 C CA . MET A 1 202 ? 15.634 -15.837 -23.066 1.00 67.81 202 MET A CA 1
ATOM 1606 C C . MET A 1 202 ? 14.291 -16.069 -23.768 1.00 67.81 202 MET A C 1
ATOM 1608 O O . MET A 1 202 ? 14.092 -17.147 -24.330 1.00 67.81 202 MET A O 1
ATOM 1612 N N . ALA A 1 203 ? 13.385 -15.087 -23.757 1.00 66.69 203 ALA A N 1
ATOM 1613 C CA . ALA A 1 203 ? 12.111 -15.167 -24.466 1.00 66.69 203 ALA A CA 1
ATOM 1614 C C . ALA A 1 203 ? 12.306 -15.148 -25.994 1.00 66.69 203 ALA A C 1
ATOM 1616 O O . ALA A 1 203 ? 11.648 -15.917 -26.694 1.00 66.69 203 ALA A O 1
ATOM 1617 N N . ASP A 1 204 ? 13.272 -14.371 -26.494 1.00 58.06 204 ASP A N 1
ATOM 1618 C CA . ASP A 1 204 ? 13.607 -14.298 -27.925 1.00 58.06 204 ASP A CA 1
ATOM 1619 C C . ASP A 1 204 ? 14.299 -15.562 -28.473 1.00 58.06 204 ASP A C 1
ATOM 1621 O O . ASP A 1 204 ? 14.242 -15.833 -29.669 1.00 58.06 204 ASP A O 1
ATOM 1625 N N . VAL A 1 205 ? 14.938 -16.369 -27.616 1.00 56.12 205 VAL A N 1
ATOM 1626 C CA . VAL A 1 205 ? 15.608 -17.631 -28.009 1.00 56.12 205 VAL A CA 1
ATOM 1627 C C . VAL A 1 205 ? 14.637 -18.825 -28.029 1.00 56.12 205 VAL A C 1
ATOM 1629 O O . VAL A 1 205 ? 14.963 -19.888 -28.558 1.00 56.12 205 VAL A O 1
ATOM 1632 N N . ALA A 1 206 ? 13.438 -18.673 -27.460 1.00 49.28 206 ALA A N 1
ATOM 1633 C CA . ALA A 1 206 ? 12.433 -19.732 -27.352 1.00 49.28 206 ALA A CA 1
ATOM 1634 C C . ALA A 1 206 ? 11.436 -19.790 -28.534 1.00 49.28 206 ALA A C 1
ATOM 1636 O O . ALA A 1 206 ? 10.480 -20.571 -28.474 1.00 49.28 206 ALA A O 1
ATOM 1637 N N . ILE A 1 207 ? 11.654 -18.992 -29.587 1.00 41.59 207 ILE A N 1
ATOM 1638 C CA . ILE A 1 207 ? 10.854 -18.929 -30.826 1.00 41.59 207 ILE A CA 1
ATOM 1639 C C . ILE A 1 207 ? 11.674 -19.482 -31.995 1.00 41.59 207 ILE A C 1
ATOM 1641 O O . ILE A 1 207 ? 11.097 -20.262 -32.789 1.00 41.59 207 ILE A O 1
#

Sequence (207 aa):
MQLFSRVGFLYCEPLKAGTLQDMLSLELGFETKLPVKFNLPPLADRKNTAEGVVVKPLKNTVLDTRKGPQRVIFKRKGKEFNERRKPWVPPTSDGGKSRKKKRGDRGEDHEHQVRIETLKYELNALVCEQRLVNTISKRGVPDSELDWIELTEALVADVLESGESENEELWGACGGPSNEVLDGLREECRQLVEMYRVSESMADVAI